Protein 6T19 (pdb70)

Structure (mmCIF, N/CA/C/O backbone):
data_6T19
#
_entry.id   6T19
#
_cell.length_a   65.562
_cell.length_b   65.562
_cell.length_c   164.305
_cell.angle_alpha   90.000
_cell.angle_beta   90.000
_cell.angle_gamma   120.000
#
_symmetry.space_group_name_H-M   'P 61 2 2'
#
loop_
_entity.id
_entity.type
_entity.pdbx_description
1 polymer 'Type-1Aa cytolytic delta-endotoxin'
2 non-polymer 'SODIUM ION'
3 water water
#
loop_
_atom_site.group_PDB
_atom_site.id
_atom_site.type_symbol
_atom_site.label_atom_id
_atom_site.label_alt_id
_atom_site.label_comp_id
_atom_site.label_asym_id
_atom_site.label_entity_id
_atom_site.label_seq_id
_atom_site.pdbx_PDB_ins_code
_atom_site.Cartn_x
_atom_site.Cartn_y
_atom_site.Cartn_z
_atom_site.occupancy
_atom_site.B_iso_or_equiv
_atom_site.auth_seq_id
_atom_site.auth_comp_id
_atom_site.auth_asym_id
_atom_site.auth_atom_id
_atom_site.pdbx_PDB_model_num
ATOM 1 N N . HIS A 1 6 ? 34.504 53.219 12.308 1.000 83.790 6 HIS BBB N 1
ATOM 2 C CA . HIS A 1 6 ? 34.153 54.651 12.569 1.000 84.910 6 HIS BBB CA 1
ATOM 3 C C . HIS A 1 6 ? 33.127 54.758 13.698 1.000 85.520 6 HIS BBB C 1
ATOM 4 O O . HIS A 1 6 ? 33.175 55.695 14.494 1.000 88.430 6 HIS BBB O 1
ATOM 11 N N . CYS A 1 7 ? 32.211 53.779 13.761 1.000 84.450 7 CYS BBB N 1
ATOM 12 C CA . CYS A 1 7 ? 31.097 53.764 14.702 1.000 79.630 7 CYS BBB CA 1
ATOM 13 C C . CYS A 1 7 ? 31.377 52.807 15.861 1.000 75.790 7 CYS BBB C 1
ATOM 14 O O . CYS A 1 7 ? 32.221 51.919 15.743 1.000 76.640 7 CYS BBB O 1
ATOM 17 N N . PRO A 1 8 ? 30.673 52.958 17.009 1.000 69.400 8 PRO BBB N 1
ATOM 18 C CA . PRO A 1 8 ? 30.889 52.096 18.175 1.000 65.060 8 PRO BBB CA 1
ATOM 19 C C . PRO A 1 8 ? 30.501 50.643 17.906 1.000 59.250 8 PRO BBB C 1
ATOM 20 O O . PRO A 1 8 ? 29.462 50.375 17.305 1.000 59.560 8 PRO BBB O 1
ATOM 24 N N . LEU A 1 9 ? 31.357 49.718 18.364 1.000 54.210 9 LEU BBB N 1
ATOM 25 C CA . LEU A 1 9 ? 31.210 48.288 18.138 1.000 48.580 9 LEU BBB CA 1
ATOM 26 C C . LEU A 1 9 ? 30.143 47.725 19.079 1.000 46.840 9 LEU BBB C 1
ATOM 27 O O . LEU A 1 9 ? 30.378 47.580 20.280 1.000 44.710 9 LEU BBB O 1
ATOM 32 N N . GLU A 1 10 ? 28.967 47.415 18.512 1.000 45.840 10 GLU BBB N 1
ATOM 33 C CA . GLU A 1 10 ? 27.813 46.946 19.268 1.000 45.740 10 GLU BBB CA 1
ATOM 34 C C . GLU A 1 10 ? 28.026 45.502 19.722 1.000 43.800 10 GLU BBB C 1
ATOM 35 O O . GLU A 1 10 ? 28.796 44.762 19.111 1.000 43.020 10 GLU BBB O 1
ATOM 41 N N . ASP A 1 11 ? 27.327 45.122 20.802 1.000 41.200 11 ASP BBB N 1
ATOM 42 C CA . ASP A 1 11 ? 27.271 43.744 21.266 1.000 40.410 11 ASP BBB CA 1
ATOM 43 C C . ASP A 1 11 ? 26.451 42.917 20.278 1.000 40.180 11 ASP BBB C 1
ATOM 44 O O . ASP A 1 11 ? 25.543 43.431 19.625 1.000 40.860 11 ASP BBB O 1
ATOM 49 N N . ILE A 1 12 ? 26.778 41.624 20.191 1.000 40.430 12 ILE BBB N 1
ATOM 50 C CA . ILE A 1 12 ? 26.250 40.748 19.156 1.000 42.920 12 ILE BBB CA 1
ATOM 51 C C . ILE A 1 12 ? 24.786 40.414 19.446 1.000 43.700 12 ILE BBB C 1
ATOM 52 O O . ILE A 1 12 ? 24.465 39.863 20.497 1.000 42.390 12 ILE BBB O 1
ATOM 57 N N . LYS A 1 13 ? 23.909 40.781 18.500 1.000 45.670 13 LYS BBB N 1
ATOM 58 C CA . LYS A 1 13 ? 22.540 40.282 18.433 1.000 48.430 13 LYS BBB CA 1
ATOM 59 C C . LYS A 1 13 ? 22.515 39.090 17.475 1.000 49.260 13 LYS BBB C 1
ATOM 60 O O . LYS A 1 13 ? 22.912 39.229 16.317 1.000 52.430 13 LYS BBB O 1
ATOM 66 N N . VAL A 1 14 ? 22.051 37.931 17.965 1.000 50.070 14 VAL BBB N 1
ATOM 67 C CA . VAL A 1 14 ? 22.145 36.680 17.225 1.000 51.570 14 VAL BBB CA 1
ATOM 68 C C . VAL A 1 14 ? 20.749 36.084 17.019 1.000 50.340 14 VAL BBB C 1
ATOM 69 O O . VAL A 1 14 ? 20.149 35.545 17.949 1.000 50.970 14 VAL BBB O 1
ATOM 73 N N . ASN A 1 15 ? 20.243 36.204 15.782 1.000 48.260 15 ASN BBB N 1
ATOM 74 C CA . ASN A 1 15 ? 19.014 35.551 15.352 1.000 46.840 15 ASN BBB CA 1
ATOM 75 C C . ASN A 1 15 ? 19.337 34.120 14.926 1.000 44.560 15 ASN BBB C 1
ATOM 76 O O . ASN A 1 15 ? 19.940 33.911 13.874 1.000 43.850 15 ASN BBB O 1
ATOM 81 N N . PRO A 1 16 ? 18.916 33.093 15.703 1.000 41.500 16 PRO BBB N 1
ATOM 82 C CA . PRO A 1 16 ? 19.264 31.704 15.399 1.000 41.490 16 PRO BBB CA 1
ATOM 83 C C . PRO A 1 16 ? 18.506 31.091 14.219 1.000 40.300 16 PRO BBB C 1
ATOM 84 O O . PRO A 1 16 ? 18.742 29.934 13.880 1.000 40.220 16 PRO BBB O 1
ATOM 88 N N . TRP A 1 17 ? 17.597 31.864 13.608 1.000 39.510 17 TRP BBB N 1
ATOM 89 C CA . TRP A 1 17 ? 16.812 31.414 12.464 1.000 39.830 17 TRP BBB CA 1
ATOM 90 C C . TRP A 1 17 ? 17.373 31.904 11.122 1.000 39.040 17 TRP BBB C 1
ATOM 91 O O . TRP A 1 17 ? 17.109 31.280 10.092 1.000 39.840 17 TRP BBB O 1
ATOM 102 N N A LYS A 1 18 ? 18.137 33.006 11.151 0.250 38.110 18 LYS BBB N 1
ATOM 103 N N B LYS A 1 18 ? 18.124 33.016 11.149 0.250 38.290 18 LYS BBB N 1
ATOM 104 N N C LYS A 1 18 ? 18.125 33.015 11.147 0.500 38.220 18 LYS BBB N 1
ATOM 105 C CA A LYS A 1 18 ? 18.744 33.585 9.959 0.250 37.420 18 LYS BBB CA 1
ATOM 106 C CA B LYS A 1 18 ? 18.744 33.580 9.956 0.250 37.690 18 LYS BBB CA 1
ATOM 107 C CA C LYS A 1 18 ? 18.733 33.578 9.949 0.500 37.920 18 LYS BBB CA 1
ATOM 108 C C A LYS A 1 18 ? 19.698 32.571 9.329 0.250 36.550 18 LYS BBB C 1
ATOM 109 C C B LYS A 1 18 ? 19.689 32.554 9.335 0.250 36.710 18 LYS BBB C 1
ATOM 110 C C C LYS A 1 18 ? 19.687 32.558 9.333 0.500 36.710 18 LYS BBB C 1
ATOM 111 O O A LYS A 1 18 ? 20.680 32.175 9.953 0.250 36.110 18 LYS BBB O 1
ATOM 112 O O B LYS A 1 18 ? 20.658 32.138 9.968 0.250 36.260 18 LYS BBB O 1
ATOM 113 O O C LYS A 1 18 ? 20.654 32.148 9.971 0.500 35.830 18 LYS BBB O 1
ATOM 129 N N . THR A 1 19 ? 19.389 32.160 8.089 1.000 35.960 19 THR BBB N 1
ATOM 130 C CA . THR A 1 19 ? 20.168 31.169 7.355 1.000 34.490 19 THR BBB CA 1
ATOM 131 C C . THR A 1 19 ? 21.517 31.766 6.955 1.000 32.820 19 THR BBB C 1
ATOM 132 O O . THR A 1 19 ? 21.567 32.867 6.413 1.000 31.500 19 THR BBB O 1
ATOM 136 N N . PRO A 1 20 ? 22.651 31.066 7.204 1.000 31.410 20 PRO BBB N 1
ATOM 137 C CA . PRO A 1 20 ? 23.959 31.550 6.766 1.000 30.290 20 PRO BBB CA 1
ATOM 138 C C . PRO A 1 20 ? 24.129 31.346 5.260 1.000 28.970 20 PRO BBB C 1
ATOM 139 O O . PRO A 1 20 ? 23.545 30.429 4.685 1.000 28.550 20 PRO BBB O 1
ATOM 143 N N . GLN A 1 21 ? 24.933 32.213 4.631 1.000 27.570 21 GLN BBB N 1
ATOM 144 C CA . GLN A 1 21 ? 25.273 32.068 3.224 1.000 26.180 21 GLN BBB CA 1
ATOM 145 C C . GLN A 1 21 ? 26.101 30.797 3.041 1.000 25.440 21 GLN BBB C 1
ATOM 146 O O . GLN A 1 21 ? 26.986 30.506 3.844 1.000 24.110 21 GLN BBB O 1
ATOM 152 N N . SER A 1 22 ? 25.798 30.053 1.969 1.000 25.730 22 SER BBB N 1
ATOM 153 C CA . SER A 1 22 ? 26.493 28.821 1.629 1.000 25.220 22 SER BBB CA 1
ATOM 154 C C . SER A 1 22 ? 27.918 29.126 1.176 1.000 24.580 22 SER BBB C 1
ATOM 155 O O . SER A 1 22 ? 28.188 30.206 0.650 1.000 25.090 22 SER BBB O 1
ATOM 158 N N . THR A 1 23 ? 28.814 28.152 1.389 1.000 23.700 23 THR BBB N 1
ATOM 159 C CA . THR A 1 23 ? 30.186 28.197 0.904 1.000 23.450 23 THR BBB CA 1
ATOM 160 C C . THR A 1 23 ? 30.353 27.262 -0.296 1.000 23.310 23 THR BBB C 1
ATOM 161 O O . THR A 1 23 ? 31.438 27.181 -0.869 1.000 23.250 23 THR BBB O 1
ATOM 165 N N . ALA A 1 24 ? 29.275 26.555 -0.666 1.000 23.390 24 ALA BBB N 1
ATOM 166 C CA . ALA A 1 24 ? 29.306 25.562 -1.732 1.000 22.730 24 ALA BBB CA 1
ATOM 167 C C . ALA A 1 24 ? 29.673 26.217 -3.062 1.000 22.740 24 ALA BBB C 1
ATOM 168 O O . ALA A 1 24 ? 29.155 27.284 -3.398 1.000 22.070 24 ALA BBB O 1
ATOM 170 N N . ARG A 1 25 ? 30.577 25.561 -3.804 1.000 22.190 25 ARG BBB N 1
ATOM 171 C CA . ARG A 1 25 ? 30.994 25.998 -5.127 1.000 21.720 25 ARG BBB CA 1
ATOM 172 C C . ARG A 1 25 ? 30.137 25.299 -6.181 1.000 22.100 25 ARG BBB C 1
ATOM 173 O O . ARG A 1 25 ? 30.006 24.072 -6.164 1.000 22.220 25 ARG BBB O 1
ATOM 181 N N . VAL A 1 26 ? 29.570 26.095 -7.100 1.000 21.770 26 VAL BBB N 1
ATOM 182 C CA . VAL A 1 26 ? 28.740 25.568 -8.173 1.000 21.430 26 VAL BBB CA 1
ATOM 183 C C . VAL A 1 26 ? 29.459 25.754 -9.507 1.000 21.390 26 VAL BBB C 1
ATOM 184 O O . VAL A 1 26 ? 29.870 26.859 -9.847 1.000 21.450 26 VAL BBB O 1
ATOM 188 N N . ILE A 1 27 ? 29.595 24.644 -10.244 1.000 22.370 27 ILE BBB N 1
ATOM 189 C CA . ILE A 1 27 ? 30.238 24.582 -11.547 1.000 22.840 27 ILE BBB CA 1
ATOM 190 C C . ILE A 1 27 ? 29.306 23.823 -12.490 1.000 23.080 27 ILE BBB C 1
ATOM 191 O O . ILE A 1 27 ? 28.990 22.660 -12.240 1.000 23.390 27 ILE BBB O 1
ATOM 196 N N . THR A 1 28 ? 28.867 24.500 -13.562 1.000 23.540 28 THR BBB N 1
ATOM 197 C CA . THR A 1 28 ? 28.055 23.889 -14.604 1.000 23.290 28 THR BBB CA 1
ATOM 198 C C . THR A 1 28 ? 28.908 23.688 -15.857 1.000 23.550 28 THR BBB C 1
ATOM 199 O O . THR A 1 28 ? 29.588 24.612 -16.309 1.000 23.110 28 THR BBB O 1
ATOM 203 N N . LEU A 1 29 ? 28.849 22.467 -16.405 1.000 23.980 29 LEU BBB N 1
ATOM 204 C CA . LEU A 1 29 ? 29.551 22.100 -17.626 1.000 24.280 29 LEU BBB CA 1
ATOM 205 C C . LEU A 1 29 ? 28.531 21.725 -18.699 1.000 23.620 29 LEU BBB C 1
ATOM 206 O O . LEU A 1 29 ? 27.731 20.812 -18.498 1.000 23.700 29 LEU BBB O 1
ATOM 211 N N . ARG A 1 30 ? 28.569 22.456 -19.822 1.000 23.300 30 ARG BBB N 1
ATOM 212 C CA . ARG A 1 30 ? 27.879 22.074 -21.044 1.000 23.530 30 ARG BBB CA 1
ATOM 213 C C . ARG A 1 30 ? 28.920 21.556 -22.035 1.000 23.860 30 ARG BBB C 1
ATOM 214 O O . ARG A 1 30 ? 29.694 22.336 -22.590 1.000 23.350 30 ARG BBB O 1
ATOM 222 N N . VAL A 1 31 ? 28.935 20.230 -22.230 1.000 25.260 31 VAL BBB N 1
ATOM 223 C CA . VAL A 1 31 ? 29.906 19.568 -23.089 1.000 27.270 31 VAL BBB CA 1
ATOM 224 C C . VAL A 1 31 ? 29.307 19.436 -24.490 1.000 28.510 31 VAL BBB C 1
ATOM 225 O O . VAL A 1 31 ? 28.471 18.567 -24.733 1.000 27.060 31 VAL BBB O 1
ATOM 229 N N . GLU A 1 32 ? 29.746 20.319 -25.399 1.000 29.890 32 GLU BBB N 1
ATOM 230 C CA . GLU A 1 32 ? 29.323 20.322 -26.793 1.000 31.790 32 GLU BBB CA 1
ATOM 231 C C . GLU A 1 32 ? 29.812 19.052 -27.492 1.000 33.260 32 GLU BBB C 1
ATOM 232 O O . GLU A 1 32 ? 30.948 18.623 -27.291 1.000 33.000 32 GLU BBB O 1
ATOM 238 N N . ASP A 1 33 ? 28.928 18.469 -28.313 1.000 35.650 33 ASP BBB N 1
ATOM 239 C CA . ASP A 1 33 ? 29.251 17.382 -29.227 1.000 37.340 33 ASP BBB CA 1
ATOM 240 C C . ASP A 1 33 ? 29.993 16.264 -28.502 1.000 36.830 33 ASP BBB C 1
ATOM 241 O O . ASP A 1 33 ? 31.143 15.982 -28.827 1.000 38.020 33 ASP BBB O 1
ATOM 246 N N . PRO A 1 34 ? 29.366 15.580 -27.516 1.000 36.330 34 PRO BBB N 1
ATOM 247 C CA . PRO A 1 34 ? 29.995 14.425 -26.880 1.000 35.890 34 PRO BBB CA 1
ATOM 248 C C . PRO A 1 34 ? 29.975 13.241 -27.844 1.000 37.250 34 PRO BBB C 1
ATOM 249 O O . PRO A 1 34 ? 29.098 13.149 -28.701 1.000 36.450 34 PRO BBB O 1
ATOM 253 N N . ASN A 1 35 ? 30.963 12.352 -27.698 1.000 38.220 35 ASN BBB N 1
ATOM 254 C CA . ASN A 1 35 ? 31.136 11.197 -28.567 1.000 38.880 35 ASN BBB CA 1
ATOM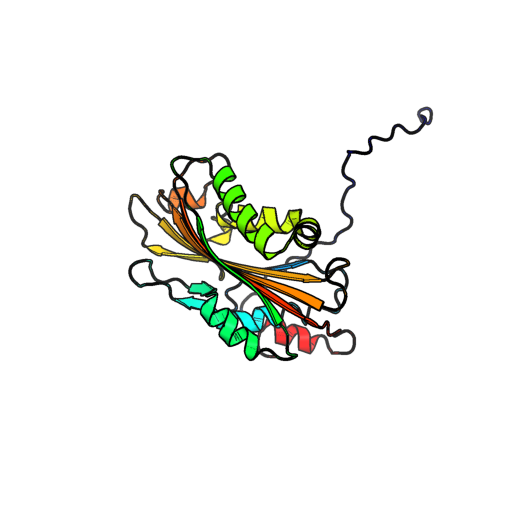 255 C C . ASN A 1 35 ? 29.902 10.296 -28.491 1.000 38.090 35 ASN BBB C 1
ATOM 256 O O . ASN A 1 35 ? 29.409 9.827 -29.518 1.000 38.140 35 ASN BBB O 1
ATOM 261 N N . GLU A 1 36 ? 29.421 10.063 -27.260 1.000 35.840 36 GLU BBB N 1
ATOM 262 C CA . GLU A 1 36 ? 28.186 9.342 -26.984 1.000 33.620 36 GLU BBB CA 1
ATOM 263 C C . GLU A 1 36 ? 27.179 10.308 -26.359 1.000 32.260 36 GLU BBB C 1
ATOM 264 O O . GLU A 1 36 ? 27.535 11.094 -25.485 1.000 31.480 36 GLU BBB O 1
ATOM 270 N N . ILE A 1 37 ? 25.920 10.229 -26.812 1.000 29.960 37 ILE BBB N 1
ATOM 271 C CA . ILE A 1 37 ? 24.867 11.131 -26.369 1.000 27.960 37 ILE BBB CA 1
ATOM 272 C C . ILE A 1 37 ? 24.334 10.658 -25.017 1.000 25.890 37 ILE BBB C 1
ATOM 273 O O . ILE A 1 37 ? 24.100 9.468 -24.816 1.000 24.780 37 ILE BBB O 1
ATOM 278 N N . ASN A 1 38 ? 24.150 11.616 -24.099 1.000 23.860 38 ASN BBB N 1
ATOM 279 C CA . ASN A 1 38 ? 23.516 11.379 -22.811 1.000 23.380 38 ASN BBB CA 1
ATOM 280 C C . ASN A 1 38 ? 22.304 12.300 -22.682 1.000 22.010 38 ASN BBB C 1
ATOM 281 O O . ASN A 1 38 ? 22.435 13.514 -22.814 1.000 21.710 38 ASN BBB O 1
ATOM 286 N N . ASN A 1 39 ? 21.135 11.706 -22.411 1.000 21.280 39 ASN BBB N 1
ATOM 287 C CA . ASN A 1 39 ? 19.865 12.419 -22.396 1.000 21.420 39 ASN BBB CA 1
ATOM 288 C C . ASN A 1 39 ? 19.376 12.621 -20.962 1.000 21.580 39 ASN BBB C 1
ATOM 289 O O . ASN A 1 39 ? 18.179 12.774 -20.734 1.000 21.580 39 ASN BBB O 1
ATOM 294 N N . LEU A 1 40 ? 20.309 12.622 -20.001 1.000 22.050 40 LEU BBB N 1
ATOM 295 C CA . LEU A 1 40 ? 19.997 12.879 -18.601 1.000 22.440 40 LEU BBB CA 1
ATOM 296 C C . LEU A 1 40 ? 20.715 14.148 -18.149 1.000 22.170 40 LEU BBB C 1
ATOM 297 O O . LEU A 1 40 ? 21.930 14.275 -18.299 1.000 22.880 40 LEU BBB O 1
ATOM 302 N N . LEU A 1 41 ? 19.935 15.094 -17.612 1.000 21.210 41 LEU BBB N 1
ATOM 303 C CA . LEU A 1 41 ? 20.484 16.242 -16.914 1.000 21.210 41 LEU BBB CA 1
ATOM 304 C C . LEU A 1 41 ? 21.136 15.745 -15.624 1.000 20.780 41 LEU BBB C 1
ATOM 305 O O . LEU A 1 41 ? 20.451 15.235 -14.738 1.000 20.940 41 LEU BBB O 1
ATOM 310 N N . SER A 1 42 ? 22.465 15.896 -15.539 1.000 20.780 42 SER BBB N 1
ATOM 311 C CA . SER A 1 42 ? 23.252 15.392 -14.422 1.000 21.390 42 SER BBB CA 1
ATOM 312 C C . SER A 1 42 ? 23.442 16.481 -13.365 1.000 20.690 42 SER BBB C 1
ATOM 313 O O . SER A 1 42 ? 24.185 17.431 -13.591 1.000 20.950 42 SER BBB O 1
ATOM 316 N N . ILE A 1 43 ? 22.757 16.325 -12.220 1.000 20.580 43 ILE BBB N 1
ATOM 317 C CA . ILE A 1 43 ? 22.859 17.219 -11.071 1.000 21.270 43 ILE BBB CA 1
ATOM 318 C C . ILE A 1 43 ? 23.590 16.483 -9.944 1.000 21.280 43 ILE BBB C 1
ATOM 319 O O . ILE A 1 43 ? 23.095 15.477 -9.440 1.000 21.040 43 ILE BBB O 1
ATOM 324 N N . ASN A 1 44 ? 24.765 16.997 -9.554 1.000 21.260 44 ASN BBB N 1
ATOM 325 C CA . ASN A 1 44 ? 25.652 16.322 -8.619 1.000 21.710 44 ASN BBB CA 1
ATOM 326 C C . ASN A 1 44 ? 25.865 17.183 -7.373 1.000 22.660 44 ASN BBB C 1
ATOM 327 O O . ASN A 1 44 ? 26.238 18.346 -7.477 1.000 22.440 44 ASN B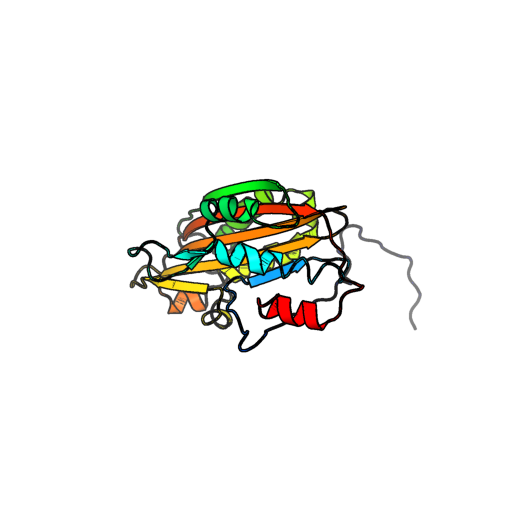BB O 1
ATOM 332 N N . GLU A 1 45 ? 25.617 16.581 -6.203 1.000 24.710 45 GLU BBB N 1
ATOM 333 C CA . GLU A 1 45 ? 25.850 17.169 -4.891 1.000 26.740 45 GLU BBB CA 1
ATOM 334 C C . GLU A 1 45 ? 26.932 16.347 -4.188 1.000 27.970 45 GLU BBB C 1
ATOM 335 O O . GLU A 1 45 ? 26.630 15.327 -3.571 1.000 28.840 45 GLU BBB O 1
ATOM 341 N N A ILE A 1 46 ? 28.183 16.824 -4.283 0.500 29.000 46 ILE BBB N 1
ATOM 342 N N B ILE A 1 46 ? 28.194 16.786 -4.310 0.500 29.160 46 ILE BBB N 1
ATOM 343 C CA A ILE A 1 46 ? 29.377 16.127 -3.822 0.500 29.680 46 ILE BBB CA 1
ATOM 344 C CA B ILE A 1 46 ? 29.327 16.069 -3.743 0.500 29.910 46 ILE BBB CA 1
ATOM 345 C C A ILE A 1 46 ? 30.137 17.038 -2.854 0.500 30.330 46 ILE BBB C 1
ATOM 346 C C B ILE A 1 46 ? 30.120 17.018 -2.847 0.500 30.490 46 ILE BBB C 1
ATOM 347 O O A ILE A 1 46 ? 30.091 18.257 -2.999 0.500 30.480 46 ILE BBB O 1
ATOM 348 O O B ILE A 1 46 ? 30.085 18.230 -3.041 0.500 30.690 46 ILE BBB O 1
ATOM 357 N N . ASP A 1 47 ? 30.814 16.446 -1.854 1.000 31.340 47 ASP BBB N 1
ATOM 358 C CA . ASP A 1 47 ? 31.692 17.192 -0.955 1.000 32.220 47 ASP BBB CA 1
ATOM 359 C C . ASP A 1 47 ? 33.160 16.890 -1.272 1.000 32.040 47 ASP BBB C 1
ATOM 360 O O . ASP A 1 47 ? 34.038 17.691 -0.960 1.000 31.730 47 ASP BBB O 1
ATOM 365 N N . ASN A 1 48 ? 33.411 15.726 -1.892 1.000 31.810 48 ASN BBB N 1
ATOM 366 C CA . ASN A 1 48 ? 34.742 15.325 -2.332 1.000 31.890 48 ASN BBB CA 1
ATOM 367 C C . ASN A 1 48 ? 34.750 15.144 -3.850 1.000 31.570 48 ASN BBB C 1
ATOM 368 O O . AS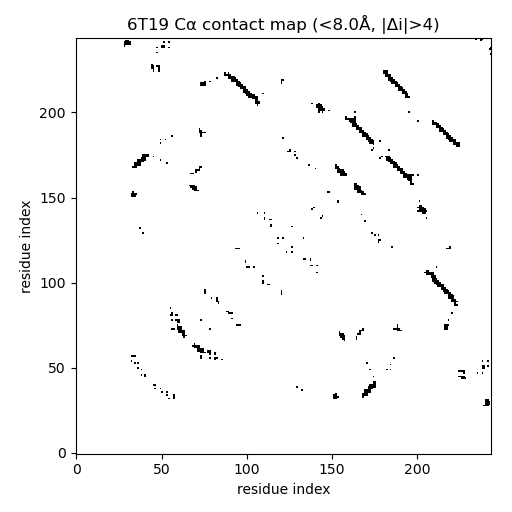N A 1 48 ? 34.169 14.188 -4.361 1.000 31.600 48 ASN BBB O 1
ATOM 373 N N . PRO A 1 49 ? 35.401 16.053 -4.617 1.000 31.310 49 PRO BBB N 1
ATOM 374 C CA . PRO A 1 49 ? 35.484 15.935 -6.076 1.000 32.010 49 PRO BBB CA 1
ATOM 375 C C . PRO A 1 49 ? 36.106 14.649 -6.630 1.000 33.000 49 PRO BBB C 1
ATOM 376 O O . PRO A 1 49 ? 36.103 14.450 -7.844 1.000 33.910 49 PRO BBB O 1
ATOM 380 N N . ASN A 1 50 ? 36.651 13.798 -5.746 1.000 32.530 50 ASN BBB N 1
ATOM 381 C CA . ASN A 1 50 ? 37.271 12.535 -6.126 1.000 32.290 50 ASN BBB CA 1
ATOM 382 C C . ASN A 1 50 ? 36.216 11.494 -6.512 1.000 31.590 50 ASN BBB C 1
ATOM 383 O O . ASN A 1 50 ? 36.566 10.400 -6.952 1.000 30.580 50 ASN BBB O 1
ATOM 388 N N . TYR A 1 51 ? 34.930 11.829 -6.328 1.000 32.220 51 TYR BBB N 1
ATOM 389 C CA . TYR A 1 51 ? 33.824 10.938 -6.647 1.000 31.620 51 TYR BBB CA 1
ATOM 390 C C . TYR A 1 51 ? 33.031 11.437 -7.858 1.000 29.920 51 TYR BBB C 1
ATOM 391 O O . TYR A 1 51 ? 31.989 10.872 -8.184 1.000 29.700 51 TYR BBB O 1
ATOM 400 N N . ILE A 1 52 ? 33.528 12.485 -8.529 1.000 29.880 52 ILE BBB N 1
ATOM 401 C CA . ILE A 1 52 ? 32.867 13.044 -9.704 1.000 30.710 52 ILE BBB CA 1
ATOM 402 C C . ILE A 1 52 ? 32.817 11.984 -10.807 1.000 31.590 52 ILE BBB C 1
ATOM 403 O O . ILE A 1 52 ? 31.745 11.686 -11.333 1.000 31.300 52 ILE BBB O 1
ATOM 408 N N . LEU A 1 53 ? 33.982 11.398 -11.125 1.000 31.890 53 LEU BBB N 1
ATOM 409 C CA . LEU A 1 53 ? 34.094 10.346 -12.131 1.000 31.650 53 LEU BBB CA 1
ATOM 410 C C . LEU A 1 53 ? 33.034 9.267 -11.889 1.000 31.390 53 LEU BBB C 1
ATOM 411 O O . LEU A 1 53 ? 32.334 8.865 -12.818 1.000 31.670 53 LEU BBB O 1
ATOM 416 N N . GLN A 1 54 ? 32.920 8.810 -10.633 1.000 29.890 54 GLN BBB N 1
ATOM 417 C CA . GLN A 1 54 ? 31.950 7.802 -10.219 1.000 29.690 54 GLN BBB CA 1
ATOM 418 C C . GLN A 1 54 ? 30.520 8.281 -10.484 1.000 30.670 54 GLN BBB C 1
ATOM 419 O O . GLN A 1 54 ? 29.673 7.501 -10.919 1.000 30.010 54 GLN BBB O 1
ATOM 425 N N . ALA A 1 55 ? 30.253 9.564 -10.197 1.000 30.770 55 ALA BBB N 1
ATOM 426 C CA . ALA A 1 55 ? 28.947 10.178 -10.409 1.000 30.430 55 ALA BBB CA 1
ATOM 427 C C . ALA A 1 55 ? 28.575 10.161 -11.896 1.000 29.950 55 ALA BBB C 1
ATOM 428 O O . ALA A 1 55 ? 27.443 9.829 -12.247 1.000 28.590 55 ALA BBB O 1
ATOM 430 N N A ILE A 1 56 ? 29.540 10.519 -12.757 0.620 30.530 56 ILE BBB N 1
ATOM 431 N N B ILE A 1 56 ? 29.539 10.528 -12.755 0.380 30.420 56 ILE BBB N 1
ATOM 432 C CA A ILE A 1 56 ? 29.333 10.594 -14.198 0.620 31.220 56 ILE BBB CA 1
ATOM 433 C CA B ILE A 1 56 ? 29.352 10.591 -14.199 0.380 31.000 56 ILE BBB CA 1
ATOM 434 C C A ILE A 1 56 ? 29.077 9.192 -14.756 0.620 31.260 56 ILE BBB C 1
ATOM 435 C C B ILE A 1 56 ? 29.073 9.192 -14.746 0.380 31.070 56 ILE BBB C 1
ATOM 436 O O A ILE A 1 56 ? 28.190 9.010 -15.586 0.620 31.660 56 ILE BBB O 1
ATOM 437 O O B ILE A 1 56 ? 28.174 9.014 -15.565 0.380 31.300 56 ILE BBB O 1
ATOM 446 N N . MET A 1 57 ? 29.847 8.205 -14.275 1.000 31.010 57 MET BBB N 1
ATOM 447 C CA . MET A 1 57 ? 29.741 6.820 -14.730 1.000 31.120 57 MET BBB CA 1
ATOM 448 C C . MET A 1 57 ? 28.382 6.207 -14.378 1.000 29.940 57 MET BBB C 1
ATOM 449 O O . MET A 1 57 ? 27.904 5.324 -15.088 1.000 30.100 57 MET BBB O 1
ATOM 454 N N . LEU A 1 58 ? 27.761 6.671 -13.284 1.000 29.110 58 LEU BBB N 1
ATOM 455 C CA . LEU A 1 58 ? 26.418 6.234 -12.911 1.000 28.670 58 LEU BBB CA 1
ATOM 456 C C . LEU A 1 58 ? 25.379 6.805 -13.880 1.000 27.910 58 LEU BBB C 1
ATOM 457 O O . LEU A 1 58 ? 24.401 6.129 -14.213 1.000 27.600 58 LEU BBB O 1
ATOM 462 N N . ALA A 1 59 ? 25.599 8.050 -14.333 1.000 26.050 59 ALA BBB N 1
ATOM 463 C CA . ALA A 1 59 ? 24.747 8.696 -15.325 1.000 26.270 59 ALA BBB CA 1
ATOM 464 C C . ALA A 1 59 ? 24.896 8.018 -16.691 1.000 26.340 59 ALA BBB C 1
ATOM 465 O O . ALA A 1 59 ? 23.929 7.935 -17.452 1.000 25.320 59 ALA BBB O 1
ATOM 467 N N . ASN A 1 60 ? 26.114 7.541 -16.994 1.000 26.420 60 ASN BBB N 1
ATOM 468 C CA . ASN A 1 60 ? 26.405 6.814 -18.227 1.000 27.390 60 ASN BBB CA 1
ATOM 469 C C . ASN A 1 60 ? 25.612 5.506 -18.270 1.000 27.990 60 ASN BBB C 1
ATOM 470 O O . ASN A 1 60 ? 25.119 5.110 -19.326 1.000 29.540 60 ASN BBB O 1
ATOM 475 N N . ALA A 1 61 ? 25.496 4.845 -17.109 1.000 28.610 61 ALA BBB N 1
ATOM 476 C CA . ALA A 1 61 ? 24.849 3.547 -16.980 1.000 28.090 61 ALA BBB CA 1
ATOM 477 C C . ALA A 1 61 ? 23.336 3.671 -17.156 1.000 28.160 61 ALA BBB C 1
ATOM 478 O O . ALA A 1 61 ? 22.723 2.876 -17.866 1.000 27.970 61 ALA BBB O 1
ATOM 480 N N . PHE A 1 62 ? 22.735 4.666 -16.491 1.000 27.870 62 PHE BBB N 1
ATOM 481 C CA . PHE A 1 62 ? 21.286 4.814 -16.446 1.000 27.730 62 PHE BBB CA 1
ATOM 482 C C . PHE A 1 62 ? 20.746 5.466 -17.722 1.000 26.680 62 PHE BBB C 1
ATOM 483 O O . PHE A 1 62 ? 19.534 5.536 -17.914 1.000 26.580 62 PHE BBB O 1
ATOM 491 N N . GLN A 1 63 ? 21.651 5.934 -18.593 1.000 26.800 63 GLN BBB N 1
ATOM 492 C CA . GLN A 1 63 ? 21.326 6.324 -19.961 1.000 27.300 63 GLN BBB CA 1
ATOM 493 C C . GLN A 1 63 ? 20.658 5.158 -20.696 1.000 27.810 63 GLN BBB C 1
ATOM 494 O O . GLN A 1 63 ? 19.790 5.367 -21.540 1.000 27.370 63 GLN BBB O 1
ATOM 500 N N . ASN A 1 64 ? 21.064 3.927 -20.351 1.000 29.090 64 ASN BBB N 1
ATOM 501 C CA . ASN A 1 64 ? 20.570 2.698 -20.962 1.000 29.200 64 ASN BBB CA 1
ATOM 502 C C . ASN A 1 64 ? 19.174 2.333 -20.453 1.000 29.110 64 ASN BBB C 1
ATOM 503 O O . ASN A 1 64 ? 18.554 1.410 -20.979 1.000 28.320 64 ASN BBB O 1
ATOM 508 N N . ALA A 1 65 ? 18.688 3.050 -19.426 1.000 29.290 65 ALA BBB N 1
ATOM 509 C CA . ALA A 1 65 ? 17.386 2.800 -18.817 1.000 29.220 65 ALA BBB CA 1
ATOM 510 C C . ALA A 1 65 ? 16.292 3.667 -19.445 1.000 29.750 65 ALA BBB C 1
ATOM 511 O O . ALA A 1 65 ? 15.118 3.535 -19.092 1.000 30.400 65 ALA BBB O 1
ATOM 513 N N . LEU A 1 66 ? 16.673 4.558 -20.370 1.000 30.460 66 LEU BBB N 1
ATOM 514 C CA . LEU A 1 66 ? 15.714 5.375 -21.103 1.000 31.230 66 LEU BBB CA 1
ATOM 515 C C . LEU A 1 66 ? 14.971 4.502 -22.114 1.000 31.900 66 LEU BBB C 1
ATOM 516 O O . LEU A 1 66 ? 15.563 3.618 -22.736 1.000 33.450 66 LEU BBB O 1
ATOM 521 N N . VAL A 1 67 ? 13.663 4.753 -22.259 1.000 31.580 67 VAL BBB N 1
ATOM 522 C CA . VAL A 1 67 ? 12.808 4.011 -23.174 1.000 31.580 67 VAL BBB CA 1
ATOM 523 C C . VAL A 1 67 ? 11.897 4.995 -23.904 1.000 32.650 67 VAL BBB C 1
ATOM 524 O O . VAL A 1 67 ? 11.557 6.048 -23.365 1.000 32.780 67 VAL BBB O 1
ATOM 528 N N . PRO A 1 68 ? 11.457 4.681 -25.145 1.000 32.360 68 PRO BBB N 1
ATOM 529 C CA . PRO A 1 68 ? 10.477 5.514 -25.839 1.000 31.720 68 PRO BBB CA 1
ATOM 530 C C . PRO A 1 68 ? 9.131 5.458 -25.118 1.000 31.410 68 PRO BBB C 1
ATOM 531 O O . PRO A 1 68 ? 8.804 4.457 -24.485 1.000 30.840 68 PRO BBB O 1
ATOM 535 N N . THR A 1 69 ? 8.373 6.557 -25.213 1.000 30.680 69 THR BBB N 1
ATOM 536 C CA . THR A 1 69 ? 7.002 6.625 -24.731 1.000 31.380 69 THR BBB CA 1
ATOM 537 C C . THR A 1 69 ? 6.097 5.885 -25.716 1.000 32.630 69 THR BBB C 1
ATOM 538 O O . THR A 1 69 ? 6.556 5.454 -26.772 1.000 32.890 69 THR BBB O 1
ATOM 542 N N . SER A 1 70 ? 4.814 5.730 -25.360 1.000 34.160 70 SER BBB N 1
ATOM 543 C CA . SER A 1 70 ? 3.833 5.173 -26.282 1.000 35.260 70 SER BBB CA 1
ATOM 544 C C . SER A 1 70 ? 3.643 6.133 -27.455 1.000 36.550 70 SER BBB C 1
ATOM 545 O O . SER A 1 70 ? 3.869 7.336 -27.319 1.000 36.760 70 SER BBB O 1
ATOM 548 N N . THR A 1 71 ? 3.219 5.588 -28.602 1.000 36.720 71 THR BBB N 1
ATOM 549 C CA . THR A 1 71 ? 3.022 6.360 -29.821 1.000 38.070 71 THR BBB CA 1
ATOM 550 C C . THR A 1 71 ? 1.981 7.455 -29.595 1.000 38.730 71 THR BBB C 1
ATOM 551 O O . THR A 1 71 ? 2.103 8.551 -30.144 1.000 38.160 71 THR BBB O 1
ATOM 555 N N . ASP A 1 72 ? 0.966 7.144 -28.778 1.000 38.640 72 ASP BBB N 1
ATOM 556 C CA . ASP A 1 72 ? -0.139 8.053 -28.511 1.000 38.890 72 ASP BBB CA 1
ATOM 557 C C . ASP A 1 72 ? 0.344 9.263 -27.706 1.000 36.000 72 ASP BBB C 1
ATOM 558 O O . ASP A 1 72 ? -0.247 10.336 -27.798 1.000 35.570 72 ASP BBB O 1
ATOM 563 N N . PHE A 1 73 ? 1.419 9.088 -26.920 1.000 33.270 73 PHE BBB N 1
ATOM 564 C CA . PHE A 1 73 ? 2.037 10.191 -26.189 1.000 30.960 73 PHE BBB CA 1
ATOM 565 C C . PHE A 1 73 ? 2.855 11.070 -27.137 1.000 30.670 73 PHE BBB C 1
ATOM 566 O O . PHE A 1 73 ? 2.768 12.299 -27.079 1.000 30.370 73 PHE BBB O 1
ATOM 574 N N . GLY A 1 74 ? 3.673 10.422 -27.979 1.000 30.110 74 GLY BBB N 1
ATOM 575 C CA . GLY A 1 74 ? 4.528 11.097 -28.944 1.000 31.010 74 GLY BBB CA 1
ATOM 576 C C . GLY A 1 74 ? 5.902 10.436 -29.038 1.000 31.720 74 GLY BBB C 1
ATOM 577 O O . GLY A 1 74 ? 6.117 9.366 -28.468 1.000 31.430 74 GLY BBB O 1
ATOM 578 N N . ASP A 1 75 ? 6.820 11.105 -29.750 1.000 30.360 75 ASP BBB N 1
ATOM 579 C CA . ASP A 1 75 ? 8.165 10.605 -29.987 1.000 32.000 75 ASP BBB CA 1
ATOM 580 C C . ASP A 1 75 ? 9.109 11.185 -28.934 1.000 30.830 75 ASP BBB C 1
ATOM 581 O O . ASP A 1 75 ? 9.753 12.206 -29.172 1.000 29.880 75 ASP BBB O 1
ATOM 586 N N . ALA A 1 76 ? 9.187 10.512 -27.777 1.000 29.940 76 ALA BBB N 1
ATOM 587 C CA . ALA A 1 76 ? 9.945 10.996 -26.632 1.000 29.280 76 ALA BBB CA 1
ATOM 588 C C . ALA A 1 76 ? 10.627 9.831 -25.913 1.000 28.610 76 ALA BBB C 1
ATOM 589 O O . ALA A 1 76 ? 10.191 8.685 -26.026 1.000 28.550 76 ALA BBB O 1
ATOM 591 N N . LEU A 1 77 ? 11.708 10.151 -25.184 1.000 28.000 77 LEU BBB N 1
ATOM 592 C CA . LEU A 1 77 ? 12.415 9.216 -24.319 1.000 26.720 77 LEU BBB CA 1
ATOM 593 C C . LEU A 1 77 ? 12.186 9.607 -22.860 1.000 25.900 77 LEU BBB C 1
ATOM 594 O O . LEU A 1 77 ? 12.134 10.789 -22.532 1.000 24.550 77 LEU BBB O 1
ATOM 599 N N . ARG A 1 78 ? 12.075 8.597 -21.988 1.000 25.770 78 ARG BBB N 1
ATOM 600 C CA . ARG A 1 78 ? 11.918 8.809 -20.555 1.000 25.680 78 ARG BBB CA 1
ATOM 601 C C . ARG A 1 78 ? 12.621 7.686 -19.796 1.000 25.660 78 ARG BBB C 1
ATOM 602 O O . ARG A 1 78 ? 12.626 6.543 -20.248 1.000 25.190 78 ARG BBB O 1
ATOM 610 N N . PHE A 1 79 ? 13.217 8.026 -18.645 1.000 25.600 79 PHE BBB N 1
ATOM 611 C CA . PHE A 1 79 ? 13.792 7.027 -17.757 1.000 26.330 79 PHE BBB CA 1
ATOM 612 C C . PHE A 1 79 ? 12.683 6.107 -17.256 1.000 26.690 79 PHE BBB C 1
ATOM 613 O O . PHE A 1 79 ? 11.683 6.574 -16.713 1.000 26.300 79 PHE BBB O 1
ATOM 621 N N . SER A 1 80 ? 12.883 4.800 -17.460 1.000 27.230 80 SER BBB N 1
ATOM 622 C CA . SER A 1 80 ? 11.951 3.766 -17.045 1.000 28.110 80 SER BBB CA 1
ATOM 623 C C . SER A 1 80 ? 12.449 3.113 -15.757 1.000 28.600 80 SER BBB C 1
ATOM 624 O O . SER A 1 80 ? 13.593 2.668 -15.686 1.000 28.920 80 SER BBB O 1
ATOM 627 N N . MET A 1 81 ? 11.580 3.067 -14.741 1.000 29.520 81 MET BBB N 1
ATOM 628 C CA . MET A 1 81 ? 11.908 2.443 -13.470 1.000 32.090 81 MET BBB CA 1
ATOM 629 C C . MET A 1 81 ? 12.136 0.945 -13.676 1.000 31.210 81 MET BBB C 1
ATOM 630 O O . MET A 1 81 ? 13.165 0.430 -13.248 1.000 29.610 81 MET BBB O 1
ATOM 635 N N . PRO A 1 82 ? 11.225 0.205 -14.358 1.000 32.800 82 PRO BBB N 1
ATOM 636 C CA . PRO A 1 82 ? 11.452 -1.213 -14.655 1.000 33.490 82 PRO BBB CA 1
ATOM 637 C C . PRO A 1 82 ? 12.806 -1.504 -15.302 1.000 33.240 82 PRO BBB C 1
ATOM 638 O O . PRO A 1 82 ? 13.566 -2.325 -14.794 1.000 32.670 82 PRO BBB O 1
ATOM 642 N N . LYS A 1 83 ? 13.107 -0.813 -16.413 1.000 33.780 83 LYS BBB N 1
ATOM 643 C CA . LYS A 1 83 ? 14.359 -1.012 -17.132 1.000 33.630 83 LYS BBB CA 1
ATOM 644 C C . LYS A 1 83 ? 15.536 -0.576 -16.259 1.000 32.910 83 LYS BBB C 1
ATOM 645 O O . LYS A 1 83 ? 16.607 -1.177 -16.316 1.000 31.960 83 LYS BBB O 1
ATOM 651 N N . GLY A 1 84 ? 15.324 0.477 -15.458 1.000 32.290 84 GLY BBB N 1
ATOM 652 C CA . GLY A 1 84 ? 16.298 0.939 -14.479 1.000 32.760 84 GLY BBB CA 1
ATOM 653 C C . GLY A 1 84 ? 16.755 -0.183 -13.548 1.000 32.330 84 GLY BBB C 1
ATOM 654 O O . GLY A 1 84 ? 17.951 -0.350 -13.318 1.000 31.440 84 GLY BBB O 1
ATOM 655 N N . LEU A 1 85 ? 15.788 -0.958 -13.039 1.000 33.340 85 LEU BBB N 1
ATOM 656 C CA . LEU A 1 85 ? 16.054 -2.073 -12.138 1.000 34.200 85 LEU BBB CA 1
ATOM 657 C C . LEU A 1 85 ? 16.914 -3.128 -12.839 1.000 34.720 85 LEU BBB C 1
ATOM 658 O O . LEU A 1 85 ? 17.875 -3.631 -12.257 1.000 34.900 85 LEU BBB O 1
ATOM 663 N N . GLU A 1 86 ? 16.562 -3.455 -14.094 1.000 35.050 86 GLU BBB N 1
ATOM 664 C CA . GLU A 1 86 ? 17.318 -4.396 -14.911 1.000 35.010 86 GLU BBB CA 1
ATOM 665 C C . GLU A 1 86 ? 18.766 -3.925 -15.044 1.000 34.440 86 GLU BBB C 1
ATOM 666 O O . GLU A 1 86 ? 19.698 -4.692 -14.797 1.000 34.560 86 GLU BBB O 1
ATOM 672 N N . ILE A 1 87 ? 18.935 -2.655 -15.441 1.000 33.580 87 ILE BBB N 1
ATOM 673 C CA . ILE A 1 87 ? 20.240 -2.046 -15.664 1.000 33.660 87 ILE BBB CA 1
ATOM 674 C C . ILE A 1 87 ? 21.034 -2.032 -14.357 1.000 34.860 87 ILE BBB C 1
ATOM 675 O O . ILE A 1 87 ? 22.231 -2.313 -14.363 1.000 34.700 87 ILE BBB O 1
ATOM 680 N N . ALA A 1 88 ? 20.356 -1.707 -13.246 1.000 35.880 88 ALA BBB N 1
ATOM 681 C CA . ALA A 1 88 ? 20.972 -1.607 -11.928 1.000 39.050 88 ALA BBB CA 1
ATOM 682 C C . ALA A 1 88 ? 21.812 -2.849 -11.619 1.000 40.360 88 ALA BBB C 1
ATOM 683 O O . ALA A 1 88 ? 22.938 -2.729 -11.135 1.000 41.530 88 ALA BBB O 1
ATOM 685 N N . ASN A 1 89 ? 21.263 -4.034 -11.928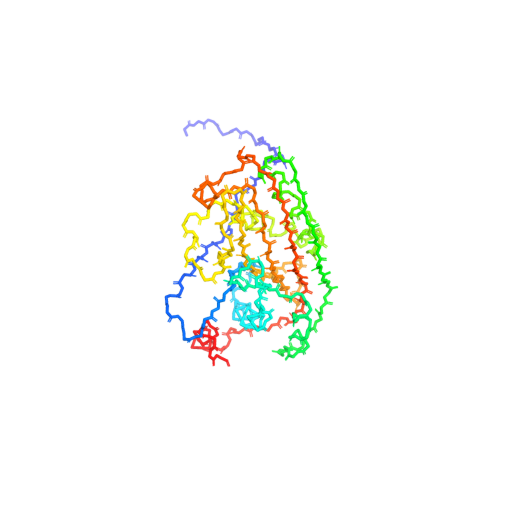 1.000 42.800 89 ASN BBB N 1
ATOM 686 C CA . ASN A 1 89 ? 21.901 -5.321 -11.671 1.000 45.380 89 ASN BBB CA 1
ATOM 687 C C . ASN A 1 89 ? 23.275 -5.391 -12.341 1.000 45.640 89 ASN BBB C 1
ATOM 688 O O . ASN A 1 89 ? 24.234 -5.886 -11.747 1.000 48.070 89 ASN BBB O 1
ATOM 693 N N . THR A 1 90 ? 23.353 -4.879 -13.577 1.000 44.610 90 THR BBB N 1
ATOM 694 C CA . THR A 1 90 ? 24.515 -5.033 -14.444 1.000 43.920 90 THR BBB CA 1
ATOM 695 C C . THR A 1 90 ? 25.655 -4.093 -14.042 1.000 43.090 90 THR BBB C 1
ATOM 696 O O . THR A 1 90 ? 26.787 -4.285 -14.482 1.000 44.640 90 THR BBB O 1
ATOM 700 N N . ILE A 1 91 ? 25.357 -3.073 -13.223 1.000 43.420 91 ILE BBB N 1
ATOM 701 C CA . ILE A 1 91 ? 26.318 -2.031 -12.869 1.000 42.200 91 ILE BBB CA 1
ATOM 702 C C . ILE A 1 91 ? 27.419 -2.611 -11.977 1.000 41.780 91 ILE BBB C 1
ATOM 703 O O . ILE A 1 91 ? 27.128 -3.316 -11.009 1.000 41.240 91 ILE BBB O 1
ATOM 708 N N . THR A 1 92 ? 28.678 -2.298 -12.326 1.000 42.070 92 THR BBB N 1
ATOM 709 C CA . THR A 1 92 ? 29.860 -2.676 -11.565 1.000 44.010 92 THR BBB CA 1
ATOM 710 C C . THR A 1 92 ? 30.678 -1.421 -11.277 1.000 43.260 92 THR BBB C 1
ATOM 711 O O . THR A 1 92 ? 30.865 -0.592 -12.167 1.000 43.970 92 THR BBB O 1
ATOM 715 N N . PRO A 1 93 ? 31.170 -1.227 -10.028 1.000 44.350 93 PRO BBB N 1
ATOM 716 C CA . PRO A 1 93 ? 30.981 -2.173 -8.923 1.000 44.230 93 PRO BBB CA 1
ATOM 717 C C . PRO A 1 93 ? 29.510 -2.340 -8.554 1.000 45.390 93 PRO BBB C 1
ATOM 718 O O . PRO A 1 93 ? 28.703 -1.445 -8.803 1.000 46.000 93 PRO BBB O 1
ATOM 722 N N . MET A 1 94 ? 29.182 -3.501 -7.969 1.000 45.020 94 MET BBB N 1
ATOM 723 C CA . MET A 1 94 ? 27.809 -3.871 -7.663 1.000 46.760 94 MET BBB CA 1
ATOM 724 C C . MET A 1 94 ? 27.269 -2.956 -6.565 1.000 46.890 94 MET BBB C 1
ATOM 725 O O . MET A 1 94 ? 28.032 -2.336 -5.823 1.000 45.360 94 MET BBB O 1
ATOM 730 N N . GLY A 1 95 ? 25.938 -2.882 -6.483 1.000 45.820 95 GLY BBB N 1
ATOM 731 C CA . GLY A 1 95 ? 25.252 -2.018 -5.540 1.000 43.170 95 GLY BBB CA 1
ATOM 732 C C . GLY A 1 95 ? 23.803 -2.458 -5.365 1.000 40.910 95 GLY BBB C 1
ATOM 733 O O . GLY A 1 95 ? 23.397 -3.471 -5.930 1.000 41.670 95 GLY BBB O 1
ATOM 734 N N . ALA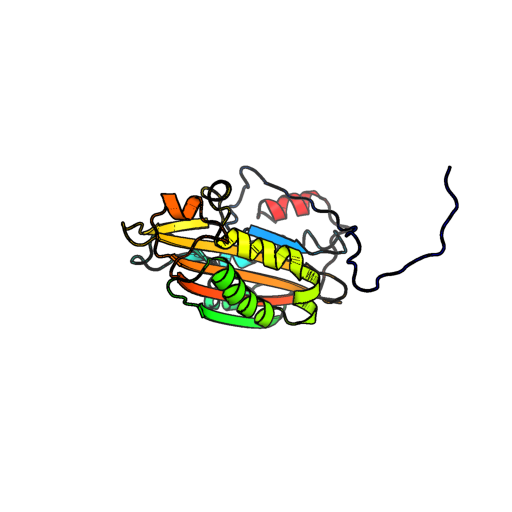 A 1 96 ? 23.042 -1.682 -4.582 1.000 39.520 96 ALA BBB N 1
ATOM 735 C CA . ALA A 1 96 ? 21.694 -2.055 -4.180 1.000 39.180 96 ALA BBB CA 1
ATOM 736 C C . ALA A 1 96 ? 20.687 -0.975 -4.571 1.000 38.880 96 ALA BBB C 1
ATOM 737 O O . ALA A 1 96 ? 20.946 0.215 -4.402 1.000 39.260 96 ALA BBB O 1
ATOM 739 N N . VAL A 1 97 ? 19.533 -1.420 -5.086 1.000 38.370 97 VAL BBB N 1
ATOM 740 C CA . VAL A 1 97 ? 18.368 -0.573 -5.290 1.000 37.500 97 VAL BBB CA 1
ATOM 741 C C . VAL A 1 97 ? 17.633 -0.444 -3.956 1.000 38.410 97 VAL BBB C 1
ATOM 742 O O . VAL A 1 97 ? 16.986 -1.391 -3.501 1.000 38.500 97 VAL BBB O 1
ATOM 746 N N . VAL A 1 98 ? 17.742 0.740 -3.337 1.000 38.120 98 VAL BBB N 1
ATOM 747 C CA . VAL A 1 98 ? 17.194 0.984 -2.009 1.000 37.700 98 VAL BBB CA 1
ATOM 748 C C . VAL A 1 98 ? 15.681 1.179 -2.104 1.000 38.670 98 VAL BBB C 1
ATOM 749 O O . VAL A 1 98 ? 14.929 0.609 -1.312 1.000 39.870 98 VAL BBB O 1
ATOM 753 N N . SER A 1 99 ? 15.243 2.000 -3.071 1.000 39.050 99 SER BBB N 1
ATOM 754 C CA . SER A 1 99 ? 13.825 2.248 -3.306 1.000 39.680 99 SER BBB CA 1
ATOM 755 C C . SER A 1 99 ? 13.573 2.611 -4.769 1.000 39.760 99 SER BBB C 1
ATOM 756 O O . SER A 1 99 ? 14.492 2.995 -5.485 1.000 40.210 99 SER BBB O 1
ATOM 759 N N . TYR A 1 100 ? 12.306 2.489 -5.185 1.000 41.300 100 TYR BBB N 1
ATOM 760 C CA . TYR A 1 100 ? 11.859 2.789 -6.538 1.000 41.960 100 TYR BBB CA 1
ATOM 761 C C . TYR A 1 100 ? 10.401 3.244 -6.491 1.000 41.490 100 TYR BBB C 1
ATOM 762 O O . TYR A 1 100 ? 9.664 2.888 -5.570 1.000 41.900 100 TYR BBB O 1
ATOM 771 N N . VAL A 1 101 ? 9.996 4.033 -7.496 1.000 38.480 101 VAL BBB N 1
ATOM 772 C CA . VAL A 1 101 ? 8.644 4.564 -7.565 1.000 37.270 101 VAL BBB CA 1
ATOM 773 C C . VAL A 1 101 ? 8.206 4.680 -9.026 1.000 36.270 101 VAL BBB C 1
ATOM 774 O O . VAL A 1 101 ? 9.016 4.965 -9.908 1.000 34.460 101 VAL BBB O 1
ATOM 778 N N . ASP A 1 102 ? 6.912 4.428 -9.251 1.000 36.540 102 ASP BBB N 1
ATOM 779 C CA . ASP A 1 102 ? 6.213 4.691 -10.500 1.000 37.000 102 ASP BBB CA 1
ATOM 780 C C . ASP A 1 102 ? 4.798 5.139 -10.141 1.000 37.430 102 ASP BBB C 1
ATOM 781 O O . ASP A 1 102 ? 3.928 4.301 -9.910 1.000 38.500 102 ASP BBB O 1
ATOM 786 N N . GLN A 1 103 ? 4.587 6.463 -10.096 1.000 36.210 103 GLN BBB N 1
ATOM 787 C CA . GLN A 1 103 ? 3.369 7.045 -9.551 1.000 36.330 103 GLN BBB CA 1
ATOM 788 C C . GLN A 1 103 ? 2.864 8.179 -10.443 1.000 35.600 103 GLN BBB C 1
ATOM 789 O O . GLN A 1 103 ? 3.655 8.944 -10.995 1.000 34.610 103 GLN BBB O 1
ATOM 795 N N . ASN A 1 104 ? 1.532 8.274 -10.557 1.000 34.010 104 ASN BBB N 1
ATOM 796 C CA . ASN A 1 104 ? 0.864 9.372 -11.237 1.000 34.180 104 ASN BBB CA 1
ATOM 797 C C . ASN A 1 104 ? 0.571 10.491 -10.241 1.000 34.440 104 ASN BBB C 1
ATOM 798 O O . ASN A 1 104 ? 0.195 10.230 -9.100 1.000 34.880 104 ASN BBB O 1
ATOM 803 N N . VAL A 1 105 ? 0.761 11.736 -10.700 1.000 33.510 105 VAL BBB N 1
ATOM 804 C CA . VAL A 1 105 ? 0.445 12.947 -9.957 1.000 32.410 105 VAL BBB CA 1
ATOM 805 C C . VAL A 1 105 ? -0.442 13.815 -10.851 1.000 32.790 105 VAL BBB C 1
ATOM 806 O O . VAL A 1 105 ? -0.103 14.051 -12.012 1.000 32.050 105 VAL BBB O 1
ATOM 810 N N A THR A 1 106 ? -1.575 14.272 -10.299 0.500 32.250 106 THR BBB N 1
ATOM 811 N N B THR A 1 106 ? -1.572 14.275 -10.295 0.500 32.480 106 THR BBB N 1
ATOM 812 C CA A THR A 1 106 ? -2.564 15.041 -11.041 0.500 32.510 106 THR BBB CA 1
ATOM 813 C CA B THR A 1 106 ? -2.577 15.028 -11.031 0.500 32.940 106 THR BBB CA 1
ATOM 814 C C A THR A 1 106 ? -2.959 16.285 -10.248 0.500 32.570 106 THR BBB C 1
ATOM 815 C C B THR A 1 106 ? -2.960 16.283 -10.247 0.500 32.820 106 THR BBB C 1
ATOM 816 O O A THR A 1 106 ? -2.807 16.318 -9.028 0.500 32.610 106 THR BBB O 1
ATOM 817 O O B THR A 1 106 ? -2.799 16.324 -9.029 0.500 32.840 106 THR BBB O 1
ATOM 824 N N . GLN A 1 107 ? -3.454 17.303 -10.967 1.000 32.750 107 GLN BBB N 1
ATOM 825 C CA . GLN A 1 107 ? -4.005 18.522 -10.381 1.000 33.060 107 GLN BBB CA 1
ATOM 826 C C . GLN A 1 107 ? -4.893 19.219 -11.413 1.000 33.110 107 GLN BBB C 1
ATOM 827 O O . GLN A 1 107 ? -4.696 19.041 -12.615 1.000 32.240 107 GLN BBB O 1
ATOM 833 N N . THR A 1 108 ? -5.842 20.031 -10.920 1.000 34.130 108 THR BBB N 1
ATOM 834 C CA . THR A 1 108 ? -6.857 20.684 -11.737 1.000 35.850 108 THR BBB CA 1
ATOM 835 C C . THR A 1 108 ? -6.952 22.174 -11.402 1.000 36.790 108 THR BBB C 1
ATOM 836 O O . THR A 1 108 ? -7.320 22.534 -10.285 1.000 39.490 108 THR BBB O 1
ATOM 840 N N A ASN A 1 109 ? -6.615 23.025 -12.382 0.500 36.670 109 ASN BBB N 1
ATOM 841 N N B ASN A 1 109 ? -6.623 23.020 -12.390 0.500 37.760 109 ASN BBB N 1
ATOM 842 C CA A ASN A 1 109 ? -6.769 24.473 -12.299 0.500 37.030 109 ASN BBB CA 1
ATOM 843 C CA B ASN A 1 109 ? -6.749 24.471 -12.319 0.500 38.780 109 ASN BBB CA 1
ATOM 844 C C A ASN A 1 109 ? -5.994 25.048 -11.112 0.500 37.930 109 ASN BBB C 1
ATOM 845 C C B ASN A 1 109 ? -6.004 25.032 -11.107 0.500 39.050 109 ASN BBB C 1
ATOM 846 O O A ASN A 1 109 ? -6.428 26.032 -10.516 0.500 38.850 109 ASN BBB O 1
ATOM 847 O O B ASN A 1 109 ? -6.466 25.988 -10.490 0.500 39.940 109 ASN BBB O 1
ATOM 856 N N . ASN A 1 110 ? -4.845 24.439 -10.791 1.000 37.500 110 ASN BBB N 1
ATOM 857 C CA . ASN A 1 110 ? -4.004 24.861 -9.676 1.000 36.760 110 ASN BBB CA 1
ATOM 858 C C . ASN A 1 110 ? -2.763 25.563 -10.223 1.000 34.320 110 ASN BBB C 1
ATOM 859 O O . ASN A 1 110 ? -2.396 25.363 -11.381 1.000 32.630 110 ASN BBB O 1
ATOM 864 N N . GLN A 1 111 ? -2.130 26.390 -9.379 1.000 32.440 111 GLN BBB N 1
ATOM 865 C CA . GLN A 1 111 ? -0.892 27.065 -9.737 1.000 31.450 111 GLN BBB CA 1
ATOM 866 C C . GLN A 1 111 ? 0.205 26.023 -9.950 1.000 29.100 111 GLN BBB C 1
ATOM 867 O O . GLN A 1 111 ? 0.148 24.936 -9.379 1.000 27.240 111 GLN BBB O 1
ATOM 873 N N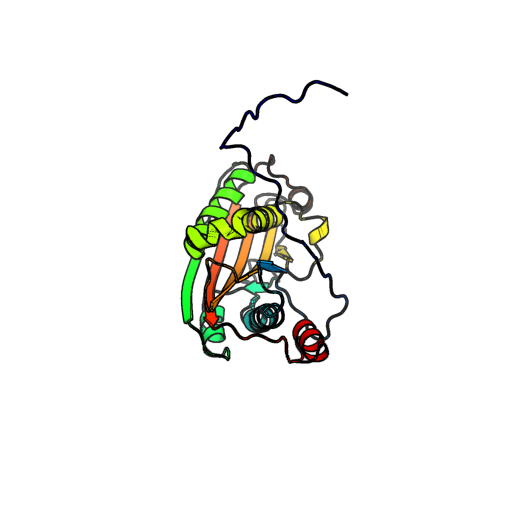 . VAL A 1 112 ? 1.197 26.368 -10.784 1.000 27.870 112 VAL BBB N 1
ATOM 874 C CA . VAL A 1 112 ? 2.299 25.473 -11.118 1.000 27.320 112 VAL BBB CA 1
ATOM 875 C C . VAL A 1 112 ? 3.100 25.146 -9.854 1.000 27.950 112 VAL BBB C 1
ATOM 876 O O . VAL A 1 112 ? 3.606 24.034 -9.710 1.000 27.160 112 VAL BBB O 1
ATOM 880 N N . SER A 1 113 ? 3.185 26.120 -8.933 1.000 27.950 113 SER BBB N 1
ATOM 881 C CA . SER A 1 113 ? 3.859 25.974 -7.647 1.000 27.760 113 SER BBB CA 1
ATOM 882 C C . SER A 1 113 ? 3.349 24.750 -6.884 1.000 27.750 113 SER BBB C 1
ATOM 883 O O . SER A 1 113 ? 4.135 24.018 -6.281 1.000 25.820 113 SER BBB O 1
ATOM 886 N N . VAL A 1 114 ? 2.026 24.533 -6.921 1.000 27.230 114 VAL BBB N 1
ATOM 887 C CA . VAL A 1 114 ? 1.384 23.420 -6.233 1.000 26.850 114 VAL BBB CA 1
ATOM 888 C C . VAL A 1 114 ? 1.869 22.099 -6.834 1.000 27.200 114 VAL BBB C 1
ATOM 889 O O . VAL A 1 114 ? 2.186 21.158 -6.105 1.000 27.450 114 VAL BBB O 1
ATOM 893 N N . MET A 1 115 ? 1.928 22.038 -8.171 1.000 27.180 115 MET BBB N 1
ATOM 894 C CA . MET A 1 115 ? 2.380 20.848 -8.883 1.000 27.320 115 MET BBB CA 1
ATOM 895 C C . MET A 1 115 ? 3.821 20.519 -8.487 1.000 25.470 115 MET BBB C 1
ATOM 896 O O . MET A 1 115 ? 4.139 19.366 -8.203 1.000 25.010 115 MET BBB O 1
ATOM 901 N N . ILE A 1 116 ? 4.680 21.547 -8.459 1.000 24.630 116 ILE BBB N 1
ATOM 902 C CA . ILE A 1 116 ? 6.077 21.418 -8.065 1.000 24.320 116 ILE BBB CA 1
ATOM 903 C C . ILE A 1 116 ? 6.166 20.772 -6.679 1.000 25.340 116 ILE BBB C 1
ATOM 904 O O . ILE A 1 116 ? 6.979 19.870 -6.467 1.000 24.410 116 ILE BBB O 1
ATOM 909 N N . ASN A 1 117 ? 5.321 21.239 -5.745 1.000 26.160 117 ASN BBB N 1
ATOM 910 C CA . ASN A 1 117 ? 5.268 20.729 -4.381 1.000 27.410 117 ASN BBB CA 1
ATOM 911 C C . ASN A 1 117 ? 4.856 19.255 -4.368 1.000 27.740 117 ASN BBB C 1
ATOM 912 O O . ASN A 1 117 ? 5.415 18.466 -3.606 1.000 27.950 117 ASN BBB O 1
ATOM 917 N N . LYS A 1 118 ? 3.868 18.895 -5.204 1.000 27.330 118 LYS BBB N 1
ATOM 918 C CA . LYS A 1 118 ? 3.376 17.526 -5.292 1.000 27.830 118 LYS BBB CA 1
ATOM 919 C C . LYS A 1 118 ? 4.505 16.596 -5.735 1.000 26.780 118 LYS BBB C 1
ATOM 920 O O . LYS A 1 118 ? 4.698 15.529 -5.152 1.000 26.690 118 LYS BBB O 1
ATOM 926 N N . VAL A 1 119 ? 5.236 17.008 -6.781 1.000 26.220 119 VAL BBB N 1
ATOM 927 C CA . VAL A 1 119 ? 6.348 16.242 -7.329 1.000 26.490 119 VAL BBB CA 1
ATOM 928 C C . VAL A 1 119 ? 7.470 16.152 -6.292 1.000 26.550 119 VAL BBB C 1
ATOM 929 O O . VAL A 1 119 ? 8.023 15.076 -6.075 1.000 27.200 119 VAL BBB O 1
ATOM 933 N N . LEU A 1 120 ? 7.804 17.289 -5.663 1.000 27.370 120 LEU BBB N 1
ATOM 934 C CA . LEU A 1 120 ? 8.806 17.346 -4.605 1.000 29.510 120 LEU BBB CA 1
ATOM 935 C C . LEU A 1 120 ? 8.494 16.325 -3.508 1.000 31.110 120 LEU BBB C 1
ATOM 936 O O . LEU A 1 120 ? 9.398 15.657 -3.013 1.000 31.470 120 LEU BBB O 1
ATOM 941 N N . GLU A 1 121 ? 7.207 16.196 -3.151 1.000 32.930 121 GLU BBB N 1
ATOM 942 C CA . GLU A 1 121 ? 6.763 15.285 -2.102 1.000 35.180 121 GLU BBB CA 1
ATOM 943 C C . GLU A 1 121 ? 7.123 13.838 -2.445 1.000 34.980 121 GLU BBB C 1
ATOM 944 O O . GLU A 1 121 ? 7.451 13.058 -1.554 1.000 34.970 121 GLU BBB O 1
ATOM 950 N N . VAL A 1 122 ? 7.050 13.484 -3.737 1.000 34.350 122 VAL BBB N 1
ATOM 951 C CA . VAL A 1 122 ? 7.347 12.135 -4.207 1.000 33.050 122 VAL BBB CA 1
ATOM 952 C C . VAL A 1 122 ? 8.854 11.878 -4.139 1.000 32.870 122 VAL BBB C 1
ATOM 953 O O . VAL A 1 122 ? 9.286 10.840 -3.641 1.000 31.610 122 VAL BBB O 1
ATOM 957 N N . LEU A 1 123 ? 9.653 12.833 -4.638 1.000 33.090 123 LEU BBB N 1
ATOM 958 C CA . LEU A 1 123 ? 11.101 12.690 -4.710 1.000 33.950 123 LEU BBB CA 1
ATOM 959 C C . LEU A 1 123 ? 11.729 12.721 -3.314 1.000 35.520 123 LEU BBB C 1
ATOM 960 O O . LEU A 1 123 ? 12.765 12.095 -3.089 1.000 33.760 123 LEU BBB O 1
ATOM 965 N N . LYS A 1 124 ? 11.105 13.461 -2.385 1.000 37.620 124 LYS BBB N 1
ATOM 966 C CA . LYS A 1 124 ? 11.560 13.534 -1.002 1.000 39.040 124 LYS BBB CA 1
ATOM 967 C C . LYS A 1 124 ? 11.313 12.199 -0.296 1.000 39.460 124 LYS BBB C 1
ATOM 968 O O . LYS A 1 124 ? 12.090 11.805 0.572 1.000 41.050 124 LYS BBB O 1
ATOM 974 N N . THR A 1 125 ? 10.230 11.507 -0.681 1.000 39.720 125 THR BBB N 1
ATOM 975 C CA . THR A 1 125 ? 9.908 10.173 -0.183 1.000 40.290 125 THR BBB CA 1
ATOM 976 C C . THR A 1 125 ? 10.941 9.151 -0.665 1.000 39.260 125 THR BBB C 1
ATOM 977 O O . THR A 1 125 ? 11.262 8.208 0.056 1.000 39.150 125 THR BBB O 1
ATOM 981 N N . VAL A 1 126 ? 11.439 9.334 -1.897 1.000 37.710 126 VAL BBB N 1
ATOM 982 C CA . VAL A 1 126 ? 12.436 8.456 -2.498 1.000 36.280 126 VAL BBB CA 1
ATOM 983 C C . VAL A 1 126 ? 13.788 8.673 -1.817 1.000 35.410 126 VAL BBB C 1
ATOM 984 O O . VAL A 1 126 ? 14.474 7.705 -1.488 1.000 36.100 126 VAL BBB O 1
ATOM 988 N N . LEU A 1 127 ? 14.163 9.947 -1.617 1.000 35.210 127 LEU BBB N 1
ATOM 989 C CA . LEU A 1 127 ? 15.454 10.331 -1.054 1.000 34.400 127 LEU BBB CA 1
ATOM 990 C C . LEU A 1 127 ? 15.499 10.032 0.446 1.000 34.640 127 LEU BBB C 1
ATOM 991 O O . LEU A 1 127 ? 16.468 9.453 0.940 1.000 35.760 127 LEU BBB O 1
ATOM 996 N N . GLY A 1 128 ? 14.447 10.451 1.162 1.000 34.550 128 GLY BBB N 1
ATOM 997 C CA . GLY A 1 128 ? 14.392 10.394 2.615 1.000 33.970 128 GLY BBB CA 1
ATOM 998 C C . GLY A 1 128 ? 14.728 11.749 3.232 1.000 34.630 128 GLY BBB C 1
ATOM 999 O O . GLY A 1 128 ? 15.288 12.612 2.556 1.000 34.230 128 GLY BBB O 1
ATOM 1000 N N . VAL A 1 129 ? 14.400 11.909 4.523 1.000 34.040 129 VAL BBB N 1
ATOM 1001 C CA . VAL A 1 129 ? 14.507 13.179 5.232 1.000 33.050 129 VAL BBB CA 1
ATOM 1002 C C . VAL A 1 129 ? 15.950 13.683 5.179 1.000 34.060 129 VAL BBB C 1
ATOM 1003 O O . VAL A 1 129 ? 16.215 14.762 4.642 1.000 34.410 129 VAL BBB O 1
ATOM 1007 N N . ALA A 1 130 ? 16.875 12.883 5.732 1.000 33.600 130 ALA BBB N 1
ATOM 1008 C CA . ALA A 1 130 ? 18.283 13.240 5.822 1.000 34.780 130 ALA BBB CA 1
ATOM 1009 C C . ALA A 1 130 ? 18.823 13.621 4.445 1.000 34.510 130 ALA BBB C 1
ATOM 1010 O O . ALA A 1 130 ? 19.450 14.670 4.285 1.000 35.580 130 ALA BBB O 1
ATOM 1012 N N . LEU A 1 131 ? 18.545 12.766 3.453 1.000 34.800 131 LEU BBB N 1
ATOM 1013 C CA . LEU A 1 131 ? 19.083 12.920 2.109 1.000 34.750 131 LEU BBB CA 1
ATOM 1014 C C . LEU A 1 131 ? 18.481 14.155 1.438 1.000 33.760 131 LEU BBB C 1
ATOM 1015 O O . LEU A 1 131 ? 19.211 14.954 0.852 1.000 33.720 131 LEU BBB O 1
ATOM 1020 N N . SER A 1 132 ? 17.155 14.315 1.553 1.000 33.340 132 SER BBB N 1
ATOM 1021 C CA . SER A 1 132 ? 16.438 15.465 1.009 1.000 33.630 132 SER BBB CA 1
ATOM 1022 C C . SER A 1 132 ? 17.067 16.774 1.486 1.000 32.740 132 SER BBB C 1
ATOM 1023 O O . SER A 1 132 ? 17.328 17.674 0.684 1.000 32.550 132 SER BBB O 1
ATOM 1026 N N . GLY A 1 133 ? 17.312 16.857 2.802 1.000 32.620 133 GLY BBB N 1
ATOM 1027 C CA . GLY A 1 133 ? 17.802 18.059 3.463 1.000 31.150 133 GLY BBB CA 1
ATOM 1028 C C . GLY A 1 133 ? 19.135 18.550 2.904 1.000 31.260 133 GLY BBB C 1
ATOM 1029 O O . GLY A 1 133 ? 19.357 19.756 2.812 1.000 30.760 133 GLY BBB O 1
ATOM 1030 N N . SER A 1 134 ? 20.011 17.607 2.528 1.000 30.560 134 SER BBB N 1
ATOM 1031 C CA . SER A 1 134 ? 21.359 17.921 2.074 1.000 30.670 134 SER BBB CA 1
ATOM 1032 C C . SER A 1 134 ? 21.371 18.468 0.644 1.000 30.270 134 SER BBB C 1
ATOM 1033 O O . SER A 1 134 ? 22.354 19.087 0.234 1.000 32.160 134 SER BBB O 1
ATOM 1036 N N . VAL A 1 135 ? 20.285 18.236 -0.109 1.000 29.630 135 VAL BBB N 1
ATOM 1037 C CA . VAL A 1 135 ? 20.201 18.580 -1.525 1.000 29.900 135 VAL BBB CA 1
ATOM 1038 C C . VAL A 1 135 ? 18.917 19.370 -1.808 1.000 29.780 135 VAL BBB C 1
ATOM 1039 O O . VAL A 1 135 ? 18.457 19.418 -2.948 1.000 30.530 135 VAL BBB O 1
ATOM 1043 N N . ILE A 1 136 ? 18.361 20.020 -0.773 1.000 29.610 136 ILE BBB N 1
ATOM 1044 C CA . ILE A 1 136 ? 17.038 20.634 -0.840 1.000 30.960 136 ILE BBB CA 1
ATOM 1045 C C . ILE A 1 136 ? 16.992 21.758 -1.879 1.000 30.270 136 ILE BBB C 1
ATOM 1046 O O . ILE A 1 136 ? 15.973 21.950 -2.539 1.000 29.910 136 ILE BBB O 1
ATOM 1051 N N . ASP A 1 137 ? 18.094 22.509 -2.007 1.000 31.140 137 ASP BBB N 1
ATOM 1052 C CA . ASP A 1 137 ? 18.156 23.659 -2.897 1.000 31.260 137 ASP BBB CA 1
ATOM 1053 C C . ASP A 1 137 ? 18.151 23.194 -4.352 1.000 30.290 137 ASP BBB C 1
ATOM 1054 O O . ASP A 1 137 ? 17.364 23.693 -5.155 1.000 29.630 137 ASP BBB O 1
ATOM 1059 N N . GLN A 1 138 ? 19.017 22.223 -4.677 1.000 28.800 138 GLN BBB N 1
ATOM 1060 C CA . GLN A 1 138 ? 19.151 21.709 -6.033 1.000 28.220 138 GLN BBB CA 1
ATOM 1061 C C . GLN A 1 138 ? 17.911 20.911 -6.436 1.000 26.210 138 GLN BBB C 1
ATOM 1062 O O . GLN A 1 138 ? 17.503 20.958 -7.596 1.000 25.350 138 GLN BBB O 1
ATOM 1068 N N . LEU A 1 139 ? 17.330 20.179 -5.475 1.000 24.670 139 LEU BBB N 1
ATOM 1069 C CA . LEU A 1 139 ? 16.146 19.365 -5.713 1.000 24.290 139 LEU BBB CA 1
ATOM 1070 C C . LEU A 1 139 ? 14.968 20.262 -6.099 1.000 22.820 139 LEU BBB C 1
ATOM 1071 O O . LEU A 1 139 ? 14.281 19.992 -7.083 1.000 22.160 139 LEU BBB O 1
ATOM 1076 N N . THR A 1 140 ? 14.749 21.327 -5.311 1.000 21.850 140 THR BBB N 1
ATOM 1077 C CA . THR A 1 140 ? 13.669 22.282 -5.528 1.000 21.040 140 THR BBB CA 1
ATOM 1078 C C . THR A 1 140 ? 13.833 22.960 -6.888 1.000 20.700 140 THR BBB C 1
ATOM 1079 O O . THR A 1 140 ? 12.889 23.022 -7.673 1.000 20.830 140 THR BBB O 1
ATOM 1083 N N . ALA A 1 141 ? 15.049 23.454 -7.162 1.000 20.290 141 ALA BBB N 1
ATOM 1084 C CA . ALA A 1 141 ? 15.387 24.094 -8.428 1.000 20.020 141 ALA BBB CA 1
ATOM 1085 C C . ALA A 1 141 ? 15.159 23.141 -9.602 1.000 19.400 141 ALA BBB C 1
ATOM 1086 O O . ALA A 1 141 ? 14.603 23.539 -10.626 1.000 19.090 141 ALA BBB O 1
ATOM 1088 N N . ALA A 1 142 ? 15.588 21.879 -9.441 1.000 19.210 142 ALA BBB N 1
ATOM 1089 C CA . ALA A 1 142 ? 15.495 20.869 -10.489 1.000 18.820 142 ALA BBB CA 1
ATOM 1090 C C . ALA A 1 142 ? 14.036 20.611 -10.871 1.000 18.230 142 ALA BBB C 1
ATOM 1091 O O . ALA A 1 142 ? 13.713 20.511 -12.056 1.000 18.340 142 ALA BBB O 1
ATOM 1093 N N . VAL A 1 143 ? 13.166 20.486 -9.858 1.000 17.640 143 VAL BBB N 1
ATOM 1094 C CA . VAL A 1 143 ? 11.747 20.234 -10.076 1.000 18.050 143 VAL BBB CA 1
ATOM 1095 C C . VAL A 1 143 ? 11.094 21.492 -10.653 1.000 18.390 143 VAL BBB C 1
ATOM 1096 O O . VAL A 1 143 ? 10.255 21.399 -11.548 1.000 18.180 143 VAL BBB O 1
ATOM 1100 N N . THR A 1 144 ? 11.491 22.669 -10.144 1.000 18.580 144 THR BBB N 1
ATOM 1101 C CA . THR A 1 144 ? 10.999 23.943 -10.657 1.000 19.210 144 THR BBB CA 1
ATOM 1102 C C . THR A 1 144 ? 11.287 24.053 -12.158 1.000 19.470 144 THR BBB C 1
ATOM 1103 O O . THR A 1 144 ? 10.435 24.505 -12.925 1.000 19.470 144 THR BBB O 1
ATOM 1107 N N . ASN A 1 145 ? 12.493 23.627 -12.564 1.000 19.270 145 ASN BBB N 1
ATOM 1108 C CA . ASN A 1 145 ? 12.971 23.733 -13.938 1.000 19.260 145 ASN BBB CA 1
ATOM 1109 C C . ASN A 1 145 ? 12.383 22.632 -14.824 1.000 19.140 145 ASN BBB C 1
ATOM 1110 O O . ASN A 1 145 ? 12.644 22.607 -16.026 1.000 19.770 145 ASN BBB O 1
ATOM 1115 N N . THR A 1 146 ? 11.602 21.715 -14.230 1.000 18.910 146 THR BBB N 1
ATOM 1116 C CA . THR A 1 146 ? 10.866 20.692 -14.967 1.000 19.010 146 THR BBB CA 1
ATOM 1117 C C . THR A 1 146 ? 9.563 21.259 -15.539 1.000 18.720 146 THR BBB C 1
ATOM 1118 O O . THR A 1 146 ? 9.110 20.822 -16.597 1.000 19.450 146 THR BBB O 1
ATOM 1122 N N . PHE A 1 147 ? 8.959 22.225 -14.831 1.000 18.360 147 PHE BBB N 1
ATOM 1123 C CA . PHE A 1 147 ? 7.644 22.753 -15.174 1.000 18.700 147 PHE BBB CA 1
ATOM 1124 C C . PHE A 1 147 ? 7.717 24.206 -15.654 1.000 19.260 147 PHE BBB C 1
ATOM 1125 O O . PHE A 1 147 ? 6.783 24.687 -16.299 1.000 18.980 147 PHE BBB O 1
ATOM 1133 N N . THR A 1 148 ? 8.820 24.900 -15.333 1.000 19.360 148 THR BBB N 1
ATOM 1134 C CA . THR A 1 148 ? 9.028 26.293 -15.718 1.000 20.300 148 THR BBB CA 1
ATOM 1135 C C . THR A 1 148 ? 10.454 26.458 -16.244 1.000 20.690 148 THR BBB C 1
ATOM 1136 O O . THR A 1 148 ? 11.243 25.512 -16.193 1.000 20.960 148 THR BBB O 1
ATOM 1140 N N . ASN A 1 149 ? 10.765 27.655 -16.766 1.000 21.400 149 ASN BBB N 1
ATOM 1141 C CA . ASN A 1 149 ? 12.075 27.973 -17.322 1.000 22.080 149 ASN BBB CA 1
ATOM 1142 C C . ASN A 1 149 ? 12.412 27.026 -18.475 1.000 21.850 149 ASN BBB C 1
ATOM 1143 O O . ASN A 1 149 ? 13.563 26.619 -18.629 1.000 22.040 149 ASN BBB O 1
ATOM 1148 N N . LEU A 1 150 ? 11.402 26.709 -19.296 1.000 21.850 150 LEU BBB N 1
ATOM 1149 C CA . LEU A 1 150 ? 11.523 25.676 -20.312 1.000 22.640 150 LEU BBB CA 1
ATOM 1150 C C . LEU A 1 150 ? 12.023 26.244 -21.642 1.000 22.980 150 LEU BBB C 1
ATOM 1151 O O . LEU A 1 150 ? 12.473 25.483 -22.498 1.000 23.160 150 LEU BBB O 1
ATOM 1156 N N . ASN A 1 151 ? 11.949 27.574 -21.812 1.000 23.740 151 ASN BBB N 1
ATOM 1157 C CA . ASN A 1 151 ? 12.288 28.214 -23.077 1.000 24.370 151 ASN BBB CA 1
ATOM 1158 C C . ASN A 1 151 ? 13.748 27.943 -23.441 1.000 24.100 151 ASN BBB C 1
ATOM 1159 O O . ASN A 1 151 ? 14.032 27.493 -24.550 1.000 25.840 151 ASN BBB O 1
ATOM 1164 N N . THR A 1 152 ? 14.664 28.205 -22.496 1.000 23.990 152 THR BBB N 1
ATOM 1165 C CA . THR A 1 152 ? 16.098 28.047 -22.728 1.000 23.580 152 THR BBB CA 1
ATOM 1166 C C . THR A 1 152 ? 16.505 26.572 -22.722 1.000 22.770 152 THR BBB C 1
ATOM 1167 O O . THR A 1 152 ? 17.607 26.234 -23.153 1.000 22.570 152 THR BBB O 1
ATOM 1171 N N . GLN A 1 153 ? 15.610 25.700 -22.231 1.000 22.280 153 GLN BBB N 1
ATOM 1172 C CA . GLN A 1 153 ? 15.850 24.264 -22.151 1.000 21.680 153 GLN BBB CA 1
ATOM 1173 C C . GLN A 1 153 ? 15.232 23.510 -23.332 1.000 21.960 153 GLN BBB C 1
ATOM 1174 O O . GLN A 1 153 ? 15.559 22.343 -23.533 1.000 21.190 153 GLN BBB O 1
ATOM 1180 N N . LYS A 1 154 ? 14.344 24.167 -24.098 1.000 22.100 154 LYS BBB N 1
ATOM 1181 C CA . LYS A 1 154 ? 13.410 23.488 -24.993 1.000 22.300 154 LYS BBB CA 1
ATOM 1182 C C . LYS A 1 154 ? 14.105 22.575 -26.006 1.000 22.210 154 LYS BBB C 1
ATOM 1183 O O . LYS A 1 154 ? 13.512 21.586 -26.432 1.000 22.550 154 LYS BBB O 1
ATOM 1189 N N . ASN A 1 155 ? 15.352 22.896 -26.390 1.000 21.560 155 ASN BBB N 1
ATOM 1190 C CA . ASN A 1 155 ? 16.065 22.137 -27.411 1.000 22.240 155 ASN BBB CA 1
ATOM 1191 C C . ASN A 1 155 ? 17.185 21.269 -26.824 1.000 22.020 155 ASN BBB C 1
ATOM 1192 O O . ASN A 1 155 ? 17.959 20.686 -27.582 1.000 20.770 155 ASN BBB O 1
ATOM 1197 N N . GLU A 1 156 ? 17.257 21.161 -25.488 1.000 21.480 156 GLU BBB N 1
ATOM 1198 C CA . GLU A 1 156 ? 18.316 20.407 -24.827 1.000 21.510 156 GLU BBB CA 1
ATOM 1199 C C . GLU A 1 156 ? 18.013 18.910 -24.878 1.000 21.210 156 GLU BBB C 1
ATOM 1200 O O . GLU A 1 156 ? 16.897 18.507 -25.200 1.000 20.380 156 GLU BBB O 1
ATOM 1206 N N . ALA A 1 157 ? 19.025 18.102 -24.527 1.000 20.880 157 ALA BBB N 1
ATOM 1207 C CA . ALA A 1 157 ? 19.048 16.669 -24.786 1.000 20.510 157 ALA BBB CA 1
ATOM 1208 C C . ALA A 1 157 ? 18.205 15.871 -23.786 1.000 20.220 157 ALA BBB C 1
ATOM 1209 O O . ALA A 1 157 ? 17.959 14.685 -24.012 1.000 20.270 157 ALA BBB O 1
ATOM 1211 N N . TRP A 1 158 ? 17.770 16.511 -22.688 1.000 19.830 158 TRP BBB N 1
ATOM 1212 C CA . TRP A 1 158 ? 17.065 15.822 -21.610 1.000 20.030 158 TRP BBB CA 1
ATOM 1213 C C . TRP A 1 158 ? 15.547 16.026 -21.679 1.000 20.750 158 TRP BBB C 1
ATOM 1214 O O . TRP A 1 158 ? 14.799 15.349 -20.970 1.000 20.350 158 TRP BBB O 1
ATOM 1225 N N . ILE A 1 159 ? 15.096 16.968 -22.524 1.000 20.880 159 ILE BBB N 1
ATOM 1226 C CA . ILE A 1 159 ? 13.677 17.257 -22.694 1.000 21.390 159 ILE BBB CA 1
ATOM 1227 C C . ILE A 1 159 ? 13.249 16.844 -24.104 1.000 21.390 159 ILE BBB C 1
ATOM 1228 O O . ILE A 1 159 ? 13.947 17.130 -25.078 1.000 20.820 159 ILE BBB O 1
ATOM 1233 N N . PHE A 1 160 ? 12.107 16.146 -24.189 1.000 21.140 160 PHE BBB N 1
ATOM 1234 C CA . PHE A 1 160 ? 11.531 15.690 -25.447 1.000 21.340 160 PHE BBB CA 1
ATOM 1235 C C . PHE A 1 160 ? 10.069 16.123 -25.525 1.000 21.900 160 PHE BBB C 1
ATOM 1236 O O . PHE A 1 160 ? 9.313 15.913 -24.580 1.000 21.240 160 PHE BBB O 1
ATOM 1244 N N . TRP A 1 161 ? 9.686 16.709 -26.667 1.000 22.100 161 TRP BBB N 1
ATOM 1245 C CA . TRP A 1 161 ? 8.323 17.164 -26.897 1.000 23.050 161 TRP BBB CA 1
ATOM 1246 C C . TRP A 1 161 ? 7.530 16.079 -27.625 1.000 24.150 161 TRP BBB C 1
ATOM 1247 O O . TRP A 1 161 ? 7.962 15.570 -28.658 1.000 25.410 161 TRP BBB O 1
ATOM 1258 N N . GLY A 1 162 ? 6.379 15.709 -27.045 1.000 25.350 162 GLY BBB N 1
ATOM 1259 C CA . GLY A 1 162 ? 5.457 14.744 -27.627 1.000 26.700 162 GLY BBB CA 1
ATOM 1260 C C . GLY A 1 162 ? 4.350 15.438 -28.418 1.000 27.590 162 GLY BBB C 1
ATOM 1261 O O . GLY A 1 162 ? 4.576 16.501 -28.988 1.000 26.570 162 GLY BBB O 1
ATOM 1262 N N . LYS A 1 163 ? 3.157 14.829 -28.434 1.000 30.050 163 LYS BBB N 1
ATOM 1263 C CA . LYS A 1 163 ? 1.998 15.357 -29.143 1.000 33.290 163 LYS BBB CA 1
ATOM 1264 C C . LYS A 1 163 ? 1.661 16.755 -28.626 1.000 34.230 163 LYS BBB C 1
ATOM 1265 O O . LYS A 1 163 ? 1.804 17.033 -27.437 1.000 34.090 163 LYS BBB O 1
ATOM 1271 N N . GLU A 1 164 ? 1.188 17.611 -29.541 1.000 37.440 164 GLU BBB N 1
ATOM 1272 C CA . GLU A 1 164 ? 0.992 19.032 -29.294 1.000 41.060 164 GLU BBB CA 1
ATOM 1273 C C . GLU A 1 164 ? -0.353 19.466 -29.881 1.000 41.640 164 GLU BBB C 1
ATOM 1274 O O . GLU A 1 164 ? -0.409 19.975 -30.999 1.000 45.100 164 GLU BBB O 1
ATOM 1280 N N . THR A 1 165 ? -1.430 19.261 -29.112 1.000 42.340 165 THR BBB N 1
ATOM 1281 C CA . THR A 1 165 ? -2.780 19.646 -29.505 1.000 40.940 165 THR BBB CA 1
ATOM 1282 C C . THR A 1 165 ? -3.031 21.105 -29.122 1.000 40.800 165 THR BBB C 1
ATOM 1283 O O . THR A 1 165 ? -2.137 21.772 -28.603 1.000 40.860 165 THR BBB O 1
ATOM 1287 N N . ALA A 1 166 ? -4.257 21.588 -29.377 1.000 39.420 166 ALA BBB N 1
ATOM 1288 C CA . ALA A 1 166 ? -4.645 22.960 -29.082 1.000 38.920 166 ALA BBB CA 1
ATOM 1289 C C . ALA A 1 166 ? -4.968 23.136 -27.597 1.000 38.900 166 ALA BBB C 1
ATOM 1290 O O . ALA A 1 166 ? -4.974 24.260 -27.095 1.000 37.600 166 ALA BBB O 1
ATOM 1292 N N . ASN A 1 167 ? -5.241 22.018 -26.905 1.000 39.040 167 ASN BBB N 1
ATOM 1293 C CA . ASN A 1 167 ? -5.669 22.013 -25.511 1.000 39.170 167 ASN BBB CA 1
ATOM 1294 C C . ASN A 1 167 ? -4.607 21.405 -24.587 1.000 36.830 167 ASN BBB C 1
ATOM 1295 O O . ASN A 1 167 ? -4.702 21.555 -23.371 1.000 36.280 167 ASN BBB O 1
ATOM 1300 N N . GLN A 1 168 ? -3.603 20.721 -25.155 1.000 34.190 168 GLN BBB N 1
ATOM 1301 C CA . GLN A 1 168 ? -2.689 19.899 -24.371 1.000 32.740 168 GLN BBB CA 1
ATOM 1302 C C . GLN A 1 168 ? -1.303 19.848 -25.020 1.000 31.590 168 GLN BBB C 1
ATOM 1303 O O . GLN A 1 168 ? -1.178 19.896 -26.243 1.000 31.900 168 GLN BBB O 1
ATOM 1309 N N . THR A 1 169 ? -0.271 19.744 -24.168 1.000 29.650 169 THR BBB N 1
ATOM 1310 C CA . THR A 1 169 ? 1.111 19.524 -24.572 1.000 27.920 169 THR BBB CA 1
ATOM 1311 C C . THR A 1 169 ? 1.691 18.358 -23.770 1.000 26.780 169 THR BBB C 1
ATOM 1312 O O . THR A 1 169 ? 1.622 18.353 -22.542 1.000 26.130 169 THR BBB O 1
ATOM 1316 N N . ASN A 1 170 ? 2.250 17.372 -24.486 1.000 25.510 170 ASN BBB N 1
ATOM 1317 C CA . ASN A 1 170 ? 2.963 16.245 -23.904 1.000 24.620 170 ASN BBB CA 1
ATOM 1318 C C . ASN A 1 170 ? 4.467 16.497 -24.013 1.000 25.060 170 ASN BBB C 1
ATOM 1319 O O . ASN A 1 170 ? 4.947 16.901 -25.072 1.000 24.980 170 ASN BBB O 1
ATOM 1324 N N . TYR A 1 171 ? 5.205 16.262 -22.916 1.000 24.180 171 TYR BBB N 1
ATOM 1325 C CA . TYR A 1 171 ? 6.662 16.310 -22.938 1.000 23.080 171 TYR BBB CA 1
ATOM 1326 C C . TYR A 1 171 ? 7.246 15.436 -21.829 1.000 22.720 171 TYR BBB C 1
ATOM 1327 O O . TYR A 1 171 ? 6.605 15.220 -20.800 1.000 22.920 171 TYR BBB O 1
ATOM 1336 N N . THR A 1 172 ? 8.461 14.922 -22.071 1.000 21.790 172 THR BBB N 1
ATOM 1337 C CA . THR A 1 172 ? 9.212 14.163 -21.081 1.000 21.340 172 THR BBB CA 1
ATOM 1338 C C . THR A 1 172 ? 10.431 14.970 -20.640 1.000 20.730 172 THR BBB C 1
ATOM 1339 O O . THR A 1 172 ? 10.928 15.815 -21.385 1.000 20.950 172 THR BBB O 1
ATOM 1343 N N . TYR A 1 173 ? 10.895 14.695 -19.416 1.000 19.770 173 TYR BBB N 1
ATOM 1344 C CA . TYR A 1 173 ? 12.003 15.397 -18.791 1.000 19.830 173 TYR BBB CA 1
ATOM 1345 C C . TYR A 1 173 ? 12.796 14.389 -17.960 1.000 20.310 173 TYR BBB C 1
ATOM 1346 O O . TYR A 1 173 ? 12.227 13.697 -17.118 1.000 19.780 173 TYR BBB O 1
ATOM 1355 N N . ASN A 1 174 ? 14.109 14.312 -18.221 1.000 20.630 174 ASN BBB N 1
ATOM 1356 C CA . ASN A 1 174 ? 14.975 13.307 -17.626 1.000 21.450 174 ASN BBB CA 1
ATOM 1357 C C . ASN A 1 174 ? 16.101 13.994 -16.858 1.000 22.030 174 ASN BBB C 1
ATOM 1358 O O . ASN A 1 174 ? 16.932 14.683 -17.449 1.000 21.970 174 ASN BBB O 1
ATOM 1363 N N . VAL A 1 175 ? 16.114 13.779 -15.538 1.000 23.160 175 VAL BBB N 1
ATOM 1364 C CA . VAL A 1 175 ? 17.087 14.378 -14.638 1.000 24.370 175 VAL BBB CA 1
ATOM 1365 C C . VAL A 1 175 ? 17.652 13.277 -13.741 1.000 24.980 175 VAL BBB C 1
ATOM 1366 O O . VAL A 1 175 ? 16.943 12.330 -13.396 1.000 25.860 175 VAL BBB O 1
ATOM 1370 N N . LEU A 1 176 ? 18.931 13.421 -13.375 1.000 24.730 176 LEU BBB N 1
ATOM 1371 C CA . LEU A 1 176 ? 19.624 12.470 -12.518 1.000 23.930 176 LEU BBB CA 1
ATOM 1372 C C . LEU A 1 176 ? 20.369 13.221 -11.415 1.000 23.250 176 LEU BBB C 1
ATOM 1373 O O . LEU A 1 176 ? 21.091 14.181 -11.682 1.000 23.110 176 LEU BBB O 1
ATOM 1378 N N . PHE A 1 177 ? 20.184 12.750 -10.176 1.000 23.040 177 PHE BBB N 1
ATOM 1379 C CA . PHE A 1 177 ? 20.846 13.280 -8.994 1.000 22.990 177 PHE BBB CA 1
ATOM 1380 C C . PHE A 1 177 ? 21.883 12.274 -8.494 1.000 23.210 177 PHE BBB C 1
ATOM 1381 O O . PHE A 1 177 ? 21.563 11.114 -8.249 1.000 23.330 177 PHE BBB O 1
ATOM 1389 N N . ALA A 1 178 ? 23.133 12.731 -8.361 1.000 23.870 178 ALA BBB N 1
ATOM 1390 C CA . ALA A 1 178 ? 24.186 11.979 -7.695 1.000 24.770 178 ALA BBB CA 1
ATOM 1391 C C . ALA A 1 178 ? 24.537 12.691 -6.388 1.000 25.720 178 ALA BBB C 1
ATOM 1392 O O . ALA A 1 178 ? 24.873 13.873 -6.404 1.000 27.300 178 ALA BBB O 1
ATOM 1394 N N . ILE A 1 179 ? 24.441 11.970 -5.262 1.000 25.670 179 ILE BBB N 1
ATOM 1395 C CA . ILE A 1 179 ? 24.638 12.556 -3.942 1.000 26.800 179 ILE BBB CA 1
ATOM 1396 C C . ILE A 1 179 ? 25.731 11.792 -3.191 1.000 27.140 179 ILE BBB C 1
ATOM 1397 O O . ILE A 1 179 ? 25.656 10.571 -3.053 1.000 26.930 179 ILE BBB O 1
ATOM 1402 N N . GLN A 1 180 ? 26.727 12.543 -2.700 1.000 27.200 180 GLN BBB N 1
ATOM 1403 C CA . GLN A 1 180 ? 27.811 12.042 -1.866 1.000 28.670 180 GLN BBB CA 1
ATOM 1404 C C . GLN A 1 180 ? 28.209 13.137 -0.874 1.000 28.920 180 GLN BBB C 1
ATOM 1405 O O . GLN A 1 180 ? 28.733 14.176 -1.271 1.000 28.310 180 GLN BBB O 1
ATOM 1411 N N . ASN A 1 181 ? 27.951 12.895 0.417 1.000 29.620 181 ASN BBB N 1
ATOM 1412 C CA . ASN A 1 181 ? 28.221 13.861 1.476 1.000 31.070 181 ASN BBB CA 1
ATOM 1413 C C . ASN A 1 181 ? 28.193 13.142 2.828 1.000 32.190 181 ASN BBB C 1
ATOM 1414 O O . ASN A 1 181 ? 28.279 11.917 2.879 1.000 32.720 181 ASN BBB O 1
ATOM 1419 N N . ALA A 1 182 ? 28.046 13.909 3.918 1.000 34.500 182 ALA BBB N 1
ATOM 1420 C CA . ALA A 1 182 ? 27.999 13.375 5.275 1.000 35.450 182 ALA BBB CA 1
ATOM 1421 C C . ALA A 1 182 ? 26.825 12.409 5.462 1.000 36.240 182 ALA BBB C 1
ATOM 1422 O O . ALA A 1 182 ? 26.936 11.440 6.215 1.000 36.530 182 ALA BBB O 1
ATOM 1424 N N A GLN A 1 183 ? 25.714 12.682 4.763 0.500 36.040 183 GLN BBB N 1
ATOM 1425 N N B GLN A 1 183 ? 25.706 12.684 4.776 0.500 36.100 183 GLN BBB N 1
ATOM 1426 C CA A GLN A 1 183 ? 24.475 11.928 4.897 0.500 36.240 183 GLN BBB CA 1
ATOM 1427 C CA B GLN A 1 183 ? 24.476 11.913 4.915 0.500 36.360 183 GLN BBB CA 1
ATOM 1428 C C A GLN A 1 183 ? 24.513 10.627 4.090 0.500 35.840 183 GLN BBB C 1
ATOM 1429 C C B GLN A 1 183 ? 24.514 10.622 4.093 0.500 35.910 183 GLN BBB C 1
ATOM 1430 O O A GLN A 1 183 ? 23.588 9.825 4.192 0.500 35.550 183 GLN BBB O 1
ATOM 1431 O O B GLN A 1 183 ? 23.588 9.820 4.185 0.500 35.610 183 GLN BBB O 1
ATOM 1442 N N . THR A 1 184 ? 25.570 10.421 3.288 1.000 36.230 184 THR BBB N 1
ATOM 1443 C CA . THR A 1 184 ? 25.695 9.237 2.427 1.000 37.430 184 THR BBB CA 1
ATOM 1444 C C . THR A 1 184 ? 26.730 8.242 2.969 1.000 39.210 184 THR BBB C 1
ATOM 1445 O O . THR A 1 184 ? 26.593 7.036 2.761 1.000 40.370 184 THR BBB O 1
ATOM 1449 N N . GLY A 1 185 ? 27.769 8.749 3.649 1.000 39.340 185 GLY BBB N 1
ATOM 1450 C CA . GLY A 1 185 ? 28.755 7.902 4.308 1.000 39.410 185 GLY BBB CA 1
ATOM 1451 C C . GLY A 1 185 ? 29.727 7.266 3.317 1.000 39.710 185 GLY BBB C 1
ATOM 1452 O O . GLY A 1 185 ? 30.476 7.970 2.641 1.000 39.680 185 GLY BBB O 1
ATOM 1453 N N . GLY A 1 186 ? 29.695 5.929 3.237 1.000 41.110 186 GLY BBB N 1
ATOM 1454 C CA . GLY A 1 186 ? 30.624 5.162 2.418 1.000 40.690 186 GLY BBB CA 1
ATOM 1455 C C . GLY A 1 186 ? 30.082 4.832 1.026 1.000 40.060 186 GLY BBB C 1
ATOM 1456 O O . GLY A 1 186 ? 30.782 4.212 0.224 1.000 39.850 186 GLY BBB O 1
ATOM 1457 N N . VAL A 1 187 ? 28.841 5.261 0.752 1.000 39.540 187 VAL BBB N 1
ATOM 1458 C CA . VAL A 1 187 ? 28.179 5.029 -0.525 1.000 38.390 187 VAL BBB CA 1
ATOM 1459 C C . VAL A 1 187 ? 27.803 6.371 -1.155 1.000 38.140 187 VAL BBB C 1
ATOM 1460 O O . VAL A 1 187 ? 27.581 7.356 -0.451 1.000 38.340 187 VAL BBB O 1
ATOM 1464 N N . MET A 1 188 ? 27.750 6.390 -2.495 1.000 35.840 188 MET BBB N 1
ATOM 1465 C CA . MET A 1 188 ? 27.153 7.477 -3.259 1.000 33.540 188 MET BBB CA 1
ATOM 1466 C C . MET A 1 188 ? 25.758 7.043 -3.703 1.000 32.660 188 MET BBB C 1
ATOM 1467 O O . MET A 1 188 ? 25.572 5.909 -4.142 1.000 34.590 188 MET BBB O 1
ATOM 1472 N N . TYR A 1 189 ? 24.781 7.950 -3.566 1.000 31.290 189 TYR BBB N 1
ATOM 1473 C CA . TYR A 1 189 ? 23.410 7.695 -3.979 1.000 30.070 189 TYR BBB CA 1
ATOM 1474 C C . TYR A 1 189 ? 23.188 8.246 -5.386 1.000 28.680 189 TYR BBB C 1
ATOM 1475 O O . TYR A 1 189 ? 23.697 9.314 -5.723 1.000 27.180 189 TYR BBB O 1
ATOM 1484 N N . CYS A 1 190 ? 22.415 7.499 -6.185 1.000 27.620 190 CYS BBB N 1
ATOM 1485 C CA . CYS A 1 190 ? 22.053 7.882 -7.542 1.000 26.310 190 CYS BBB CA 1
ATOM 1486 C C . CYS A 1 190 ? 20.539 7.757 -7.710 1.000 25.220 190 CYS BBB C 1
ATOM 1487 O O . CYS A 1 190 ? 19.980 6.684 -7.494 1.000 24.060 190 CYS BBB O 1
ATOM 1490 N N . VAL A 1 191 ? 19.892 8.866 -8.103 1.000 23.760 191 VAL BBB N 1
ATOM 1491 C CA . VAL A 1 191 ? 18.443 8.932 -8.216 1.000 23.030 191 VAL BBB CA 1
ATOM 1492 C C . VAL A 1 191 ? 18.071 9.479 -9.594 1.000 23.720 191 VAL BBB C 1
ATOM 1493 O O . VAL A 1 191 ? 17.910 10.687 -9.766 1.000 22.830 191 VAL BBB O 1
ATOM 1497 N N . PRO A 1 192 ? 17.939 8.614 -10.626 1.000 24.460 192 PRO BBB N 1
ATOM 1498 C CA . PRO A 1 192 ? 17.400 9.041 -11.919 1.000 24.340 192 PRO BBB CA 1
ATOM 1499 C C . PRO A 1 192 ? 15.890 9.245 -11.824 1.000 23.860 192 PRO BBB C 1
ATOM 1500 O O . PRO A 1 192 ? 15.218 8.542 -11.075 1.000 24.470 192 PRO BBB O 1
ATOM 1504 N N . VAL A 1 193 ? 15.372 10.224 -12.580 1.000 23.270 193 VAL BBB N 1
ATOM 1505 C CA . VAL A 1 193 ? 13.950 10.538 -12.603 1.000 22.680 193 VAL BBB CA 1
ATOM 1506 C C . VAL A 1 193 ? 13.504 10.697 -14.057 1.000 22.560 193 VAL BBB C 1
ATOM 1507 O O . VAL A 1 193 ? 14.080 11.487 -14.803 1.000 22.120 193 VAL BBB O 1
ATOM 1511 N N . GLY A 1 194 ? 12.468 9.942 -14.437 1.000 22.820 194 GLY BBB N 1
ATOM 1512 C CA . GLY A 1 194 ? 11.817 10.083 -15.727 1.000 23.140 194 GLY BBB CA 1
ATOM 1513 C C . GLY A 1 194 ? 10.428 10.696 -15.570 1.000 23.770 194 GLY BBB C 1
ATOM 1514 O O . GLY A 1 194 ? 9.540 10.084 -14.978 1.000 24.310 194 GLY BBB O 1
ATOM 1515 N N . PHE A 1 195 ? 10.269 11.919 -16.094 1.000 23.080 195 PHE BBB N 1
ATOM 1516 C CA . PHE A 1 195 ? 9.002 12.634 -16.075 1.000 23.340 195 PHE BBB CA 1
ATOM 1517 C C . PHE A 1 195 ? 8.287 12.458 -17.414 1.000 23.180 195 PHE BBB C 1
ATOM 1518 O O . PHE A 1 195 ? 8.867 12.709 -18.465 1.000 23.490 195 PHE BBB O 1
ATOM 1526 N N . GLU A 1 196 ? 7.027 12.012 -17.346 1.000 23.530 196 GLU BBB N 1
ATOM 1527 C CA . GLU A 1 196 ? 6.104 11.974 -18.471 1.000 24.100 196 GLU BBB CA 1
ATOM 1528 C C . GLU A 1 196 ? 4.946 12.921 -18.154 1.000 23.610 196 GLU BBB C 1
ATOM 1529 O O . GLU A 1 196 ? 4.084 12.591 -17.338 1.000 23.320 196 GLU BBB O 1
ATOM 1535 N N . ILE A 1 197 ? 4.944 14.100 -18.796 1.000 22.470 197 ILE BBB N 1
ATOM 1536 C CA . ILE A 1 197 ? 4.100 15.217 -18.391 1.000 22.570 197 ILE BBB CA 1
ATOM 1537 C C . ILE A 1 197 ? 3.087 15.558 -19.486 1.000 22.660 197 ILE BBB C 1
ATOM 1538 O O . ILE A 1 197 ? 3.456 15.770 -20.639 1.000 22.300 197 ILE BBB O 1
ATOM 1543 N N . LYS A 1 198 ? 1.807 15.611 -19.089 1.000 22.730 198 LYS BBB N 1
ATOM 1544 C CA . LYS A 1 198 ? 0.715 16.174 -19.872 1.000 23.800 198 LYS BBB CA 1
ATOM 1545 C C . LYS A 1 198 ? 0.209 17.425 -19.153 1.000 23.790 198 LYS BBB C 1
ATOM 1546 O O . LYS A 1 198 ? -0.086 17.370 -17.961 1.000 24.070 198 LYS BBB O 1
ATOM 1552 N N . VAL A 1 199 ? 0.122 18.547 -19.882 1.000 24.100 199 VAL BBB N 1
ATOM 1553 C CA . VAL A 1 199 ? -0.268 19.830 -19.311 1.000 25.380 199 VAL BBB CA 1
ATOM 1554 C C . VAL A 1 199 ? -1.313 20.484 -20.216 1.000 25.730 199 VAL BBB C 1
ATOM 1555 O O . VAL A 1 199 ? -1.217 20.398 -21.437 1.000 25.390 199 VAL BBB O 1
ATOM 1559 N N . SER A 1 200 ? -2.291 21.163 -19.595 1.000 27.600 200 SER BBB N 1
ATOM 1560 C CA . SER A 1 200 ? -3.461 21.703 -20.278 1.000 29.280 200 SER BBB CA 1
ATOM 1561 C C . SER A 1 200 ? -3.171 23.092 -20.849 1.000 29.210 200 SER BBB C 1
ATOM 1562 O O . SER A 1 200 ? -3.836 24.067 -20.499 1.000 30.240 200 SER BBB O 1
ATOM 1565 N N . ALA A 1 201 ? -2.182 23.164 -21.746 1.000 29.440 201 ALA BBB N 1
ATOM 1566 C CA . ALA A 1 201 ? -1.784 24.403 -22.399 1.000 30.710 201 ALA BBB CA 1
ATOM 1567 C C . ALA A 1 201 ? -0.979 24.083 -23.657 1.000 31.240 201 ALA BBB C 1
ATOM 1568 O O . ALA A 1 201 ? -0.337 23.036 -23.735 1.000 32.270 201 ALA BBB O 1
ATOM 1570 N N . VAL A 1 202 ? -1.031 24.994 -24.638 1.000 31.610 202 VAL BBB N 1
ATOM 1571 C CA . VAL A 1 202 ? -0.259 24.872 -25.868 1.000 32.230 202 VAL BBB CA 1
ATOM 1572 C C . VAL A 1 202 ? 1.215 25.137 -25.562 1.000 31.180 202 VAL BBB C 1
ATOM 1573 O O . VAL A 1 202 ? 1.534 25.826 -24.596 1.000 29.170 202 VAL BBB O 1
ATOM 1577 N N . LYS A 1 203 ? 2.098 24.592 -26.410 1.000 32.110 203 LYS BBB N 1
ATOM 1578 C CA . LYS A 1 203 ? 3.538 24.621 -26.192 1.000 33.110 203 LYS BBB CA 1
ATOM 1579 C C . LYS A 1 203 ? 4.027 26.055 -25.980 1.000 33.620 203 LYS BBB C 1
ATOM 1580 O O . LYS A 1 203 ? 4.825 26.308 -25.077 1.000 32.820 203 LYS BBB O 1
ATOM 1586 N N . GLU A 1 204 ? 3.530 26.987 -26.807 1.000 34.080 204 GLU BBB N 1
ATOM 1587 C CA . GLU A 1 204 ? 3.943 28.387 -26.772 1.000 35.490 204 GLU BBB CA 1
ATOM 1588 C C . GLU A 1 204 ? 3.745 28.984 -25.377 1.000 35.280 204 GLU BBB C 1
ATOM 1589 O O . GLU A 1 204 ? 4.558 29.793 -24.926 1.000 36.720 204 GLU BBB O 1
ATOM 1595 N N . GLN A 1 205 ? 2.659 28.581 -24.699 1.000 34.320 205 GLN BBB N 1
ATOM 1596 C CA . GLN A 1 205 ? 2.346 29.038 -23.350 1.000 33.600 205 GLN BBB CA 1
ATOM 1597 C C . GLN A 1 205 ? 3.224 28.305 -22.332 1.000 31.980 205 GLN BBB C 1
ATOM 1598 O O . GLN A 1 205 ? 3.775 28.923 -21.420 1.000 29.940 205 GLN BBB O 1
ATOM 1604 N N . VAL A 1 206 ? 3.351 26.981 -22.502 1.000 30.850 206 VAL BBB N 1
ATOM 1605 C CA . VAL A 1 206 ? 4.117 26.126 -21.601 1.000 30.970 206 VAL BBB CA 1
ATOM 1606 C C . VAL A 1 206 ? 5.574 26.596 -21.548 1.000 30.480 206 VAL BBB C 1
ATOM 1607 O O . VAL A 1 206 ? 6.197 26.555 -20.488 1.000 31.390 206 VAL BBB O 1
ATOM 1611 N N . LEU A 1 207 ? 6.108 27.046 -22.693 1.000 30.250 207 LEU BBB N 1
ATOM 1612 C CA . LEU A 1 207 ? 7.497 27.479 -22.814 1.000 30.240 207 LEU BBB CA 1
ATOM 1613 C C . LEU A 1 207 ? 7.807 28.653 -21.881 1.000 31.110 207 LEU BBB C 1
ATOM 1614 O O . LEU A 1 207 ? 8.959 28.831 -21.478 1.000 32.090 207 LEU BBB O 1
ATOM 1619 N N . PHE A 1 208 ? 6.784 29.456 -21.551 1.000 31.110 208 PHE BBB N 1
ATOM 1620 C CA . PHE A 1 208 ? 6.951 30.650 -20.731 1.000 31.380 208 PHE BBB CA 1
ATOM 1621 C C . PHE A 1 208 ? 6.097 30.574 -19.465 1.000 31.120 208 PHE BBB C 1
ATOM 1622 O O . PHE A 1 208 ? 5.833 31.597 -18.836 1.000 31.280 208 PHE BBB O 1
ATOM 1630 N N . PHE A 1 209 ? 5.709 29.349 -19.082 1.000 31.360 209 PHE BBB N 1
ATOM 1631 C CA . PHE A 1 209 ? 5.041 29.087 -17.813 1.000 31.420 209 PHE BBB CA 1
ATOM 1632 C C . PHE A 1 209 ? 5.944 29.506 -16.654 1.000 31.290 209 PHE BBB C 1
ATOM 1633 O O . PHE A 1 209 ? 7.152 29.285 -16.691 1.000 29.900 209 PHE BBB O 1
ATOM 1641 N N . THR A 1 210 ? 5.324 30.110 -15.632 1.000 31.450 210 THR BBB N 1
ATOM 1642 C CA . THR A 1 210 ? 5.972 30.452 -14.377 1.000 31.550 210 THR BBB CA 1
ATOM 1643 C C . THR A 1 210 ? 5.239 29.734 -13.244 1.000 31.740 210 THR BBB C 1
ATOM 1644 O O . THR A 1 210 ? 4.255 29.033 -13.481 1.000 30.620 210 THR BBB O 1
ATOM 1648 N N . ILE A 1 211 ? 5.733 29.923 -12.013 1.000 31.390 211 ILE BBB N 1
ATOM 1649 C CA . ILE A 1 211 ? 5.165 29.326 -10.811 1.000 32.880 211 ILE BBB CA 1
ATOM 1650 C C . ILE A 1 211 ? 3.809 29.959 -10.482 1.000 33.630 211 ILE BBB C 1
ATOM 1651 O O . ILE A 1 211 ? 3.010 29.364 -9.760 1.000 33.120 211 ILE BBB O 1
ATOM 1656 N N . GLN A 1 212 ? 3.563 31.170 -11.005 1.000 36.590 212 GLN BBB N 1
ATOM 1657 C CA . GLN A 1 212 ? 2.337 31.927 -10.771 1.000 38.280 212 GLN BBB CA 1
ATOM 1658 C C . GLN A 1 212 ? 1.209 31.429 -11.679 1.000 38.120 212 GLN BBB C 1
ATOM 1659 O O . GLN A 1 212 ? 0.033 31.554 -11.331 1.000 39.670 212 GLN BBB O 1
ATOM 1665 N N . ASP A 1 213 ? 1.571 30.876 -12.846 1.000 35.940 213 ASP BBB N 1
ATOM 1666 C CA . ASP A 1 213 ? 0.612 30.397 -13.834 1.000 35.420 213 ASP BBB CA 1
ATOM 1667 C C . ASP A 1 213 ? -0.210 29.243 -13.262 1.000 34.660 213 ASP BBB C 1
ATOM 1668 O O . ASP A 1 213 ? 0.250 28.529 -12.372 1.000 34.030 213 ASP BBB O 1
ATOM 1673 N N . SER A 1 214 ? -1.429 29.077 -13.798 1.000 34.630 214 SER BBB N 1
ATOM 1674 C CA . SER A 1 214 ? -2.335 27.998 -13.425 1.000 33.780 214 SER BBB CA 1
ATOM 1675 C C . SER A 1 214 ? -2.518 27.045 -14.605 1.000 32.770 214 SER BBB C 1
ATOM 1676 O O . SER A 1 214 ? -2.576 27.474 -15.756 1.000 33.140 214 SER BBB O 1
ATOM 1679 N N . ALA A 1 215 ? -2.607 25.746 -14.296 1.000 31.520 215 ALA BBB N 1
ATOM 1680 C CA . ALA A 1 215 ? -2.772 24.706 -15.299 1.000 30.180 215 ALA BBB CA 1
ATOM 1681 C C . ALA A 1 215 ? -3.164 23.391 -14.629 1.000 29.550 215 ALA BBB C 1
ATOM 1682 O O . ALA A 1 215 ? -2.918 23.186 -13.441 1.000 27.660 215 ALA BBB O 1
ATOM 1684 N N . SER A 1 216 ? -3.782 22.508 -15.421 1.000 28.520 216 SER BBB N 1
ATOM 1685 C CA . SER A 1 216 ? -4.065 21.144 -15.012 1.000 28.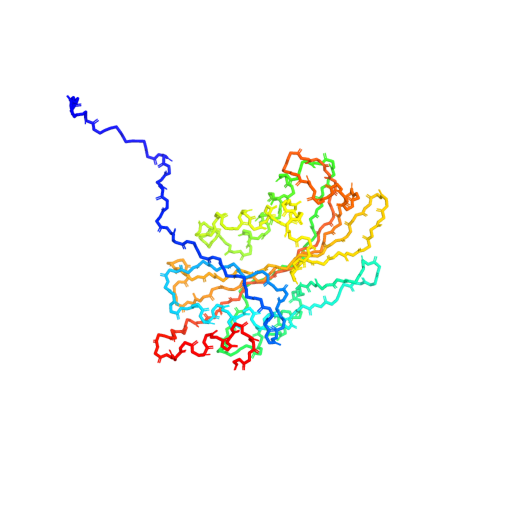430 216 SER BBB CA 1
ATOM 1686 C C . SER A 1 216 ? -2.950 20.233 -15.523 1.000 27.450 216 SER BBB C 1
ATOM 1687 O O . SER A 1 216 ? -2.495 20.389 -16.655 1.000 26.650 216 SER BBB O 1
ATOM 1690 N N . TYR A 1 217 ? -2.506 19.306 -14.665 1.000 27.060 217 TYR BBB N 1
ATOM 1691 C CA . TYR A 1 217 ? -1.415 18.393 -14.971 1.000 27.490 217 TYR BBB CA 1
ATOM 1692 C C . TYR A 1 217 ? -1.871 16.949 -14.768 1.000 28.230 217 TYR BBB C 1
ATOM 1693 O O . TYR A 1 217 ? -2.610 16.652 -13.831 1.000 28.040 217 TYR BBB O 1
ATOM 1702 N N . ASN A 1 218 ? -1.434 16.070 -15.682 1.000 28.400 218 ASN BBB N 1
ATOM 1703 C CA . ASN A 1 218 ? -1.403 14.626 -15.497 1.000 28.260 218 ASN BBB CA 1
ATOM 1704 C C . ASN A 1 218 ? 0.037 14.168 -15.733 1.000 27.460 218 ASN BBB C 1
ATOM 1705 O O . ASN A 1 218 ? 0.528 14.245 -16.860 1.000 26.080 218 ASN BBB O 1
ATOM 1710 N N . VAL A 1 219 ? 0.712 13.717 -14.664 1.000 26.380 219 VAL BBB N 1
ATOM 1711 C CA . VAL A 1 219 ? 2.146 13.455 -14.700 1.000 24.960 219 VAL BBB CA 1
ATOM 1712 C C . VAL A 1 219 ? 2.432 12.067 -14.131 1.000 25.260 219 VAL BBB C 1
ATOM 1713 O O . VAL A 1 219 ? 1.925 11.714 -13.070 1.000 24.740 219 VAL BBB O 1
ATOM 1717 N N . ASN A 1 220 ? 3.268 11.303 -14.849 1.000 24.850 220 ASN BBB N 1
ATOM 1718 C CA . ASN A 1 220 ? 3.822 10.042 -14.380 1.000 24.210 220 ASN BBB CA 1
ATOM 1719 C C . ASN A 1 220 ? 5.280 10.266 -13.986 1.000 24.260 220 ASN BBB C 1
ATOM 1720 O O . ASN A 1 220 ? 6.057 10.828 -14.762 1.000 22.850 220 ASN BBB O 1
ATOM 1725 N N . ILE A 1 221 ? 5.634 9.839 -12.766 1.000 24.220 221 ILE BBB N 1
ATOM 1726 C CA . ILE A 1 221 ? 6.993 9.944 -12.251 1.000 24.970 221 ILE BBB CA 1
ATOM 1727 C C . ILE A 1 221 ? 7.550 8.533 -12.069 1.000 25.010 221 ILE BBB C 1
ATOM 1728 O O . ILE A 1 221 ? 6.915 7.692 -11.432 1.000 25.740 221 ILE BBB O 1
ATOM 1733 N N . GLN A 1 222 ? 8.740 8.293 -12.634 1.000 24.340 222 GLN BBB N 1
ATOM 1734 C CA . GLN A 1 222 ? 9.446 7.030 -12.489 1.000 24.330 222 GLN BBB CA 1
ATOM 1735 C C . GLN A 1 222 ? 10.873 7.313 -12.038 1.000 24.430 222 GLN BBB C 1
ATOM 1736 O O . GLN A 1 222 ? 11.602 8.058 -12.687 1.000 25.070 222 GLN BBB O 1
ATOM 1742 N N . SER A 1 223 ? 11.243 6.721 -10.899 1.000 25.070 223 SER BBB N 1
ATOM 1743 C CA . SER A 1 223 ? 12.524 6.970 -10.262 1.000 25.870 223 SER BBB CA 1
ATOM 1744 C C . SER A 1 223 ? 12.922 5.757 -9.423 1.000 26.430 223 SER BBB C 1
ATOM 1745 O O . SER A 1 223 ? 12.088 4.907 -9.109 1.000 26.100 223 SER BBB O 1
ATOM 1748 N N . LEU A 1 224 ? 14.213 5.694 -9.080 1.000 27.560 224 LEU BBB N 1
ATOM 1749 C CA . LEU A 1 224 ? 14.730 4.726 -8.123 1.000 28.850 224 LEU BBB CA 1
ATOM 1750 C C . LEU A 1 224 ? 15.960 5.315 -7.438 1.000 29.350 224 LEU BBB C 1
ATOM 1751 O O . LEU A 1 224 ? 16.609 6.207 -7.981 1.000 30.090 224 LEU BBB O 1
ATOM 1756 N N . LYS A 1 225 ? 16.255 4.805 -6.238 1.000 30.070 225 LYS BBB N 1
ATOM 1757 C CA . LYS A 1 225 ? 17.420 5.203 -5.466 1.000 30.430 225 LYS BBB CA 1
ATOM 1758 C C . LYS A 1 225 ? 18.406 4.036 -5.460 1.000 30.720 225 LYS BBB C 1
ATOM 1759 O O . LYS A 1 225 ? 18.078 2.943 -4.997 1.000 30.190 225 LYS BBB O 1
ATOM 1765 N N . PHE A 1 226 ? 19.612 4.296 -5.978 1.000 30.800 226 PHE BBB N 1
ATOM 1766 C CA . PHE A 1 226 ? 20.659 3.301 -6.132 1.000 32.530 226 PHE BBB CA 1
ATOM 1767 C C . PHE A 1 226 ? 21.890 3.732 -5.337 1.000 33.010 226 PHE BBB C 1
ATOM 1768 O O . PHE A 1 226 ? 22.427 4.814 -5.562 1.000 31.740 226 PHE BBB O 1
ATOM 1776 N N . ALA A 1 227 ? 22.321 2.867 -4.407 1.000 34.270 227 ALA BBB N 1
ATOM 1777 C CA . ALA A 1 227 ? 23.489 3.096 -3.571 1.000 34.970 227 ALA BBB CA 1
ATOM 1778 C C . ALA A 1 227 ? 24.660 2.266 -4.092 1.000 36.200 227 ALA BBB C 1
ATOM 1779 O O . ALA A 1 227 ? 24.574 1.041 -4.133 1.000 38.570 227 ALA BBB O 1
ATOM 1781 N N . GLN A 1 228 ? 25.740 2.951 -4.490 1.000 36.930 228 GLN BBB N 1
ATOM 1782 C CA . GLN A 1 228 ? 26.966 2.333 -4.976 1.000 37.830 228 GLN BBB CA 1
ATOM 1783 C C . GLN A 1 228 ? 28.111 2.679 -4.023 1.000 37.640 228 GLN BBB C 1
ATOM 1784 O O . GLN A 1 228 ? 28.384 3.855 -3.788 1.000 38.360 228 GLN BBB O 1
ATOM 1790 N N . PRO A 1 229 ? 28.812 1.677 -3.435 1.000 36.550 229 PRO BBB N 1
ATOM 1791 C CA . PRO A 1 229 ? 29.965 1.943 -2.571 1.000 35.210 229 PRO BBB CA 1
ATOM 1792 C C . PRO A 1 229 ? 30.966 2.884 -3.239 1.000 34.340 229 PRO BBB C 1
ATOM 1793 O O . PRO A 1 229 ? 31.222 2.764 -4.433 1.000 33.710 229 PRO BBB O 1
ATOM 1797 N N . LEU A 1 230 ? 31.517 3.823 -2.457 1.000 34.140 230 LEU BBB N 1
ATOM 1798 C CA . LEU A 1 230 ? 32.378 4.870 -2.984 1.000 33.430 230 LEU BBB CA 1
ATOM 1799 C C . LEU A 1 230 ? 33.651 4.269 -3.575 1.000 35.050 230 LEU BBB C 1
ATOM 1800 O O . LEU A 1 230 ? 34.177 3.283 -3.060 1.000 35.230 230 LEU BBB O 1
ATOM 1805 N N . VAL A 1 231 ? 34.123 4.890 -4.666 1.000 35.170 231 VAL BBB N 1
ATOM 1806 C CA . VAL A 1 231 ? 35.376 4.559 -5.327 1.000 35.960 231 VAL BBB CA 1
ATOM 1807 C C . VAL A 1 231 ? 36.066 5.864 -5.719 1.000 35.880 231 VAL BBB C 1
ATOM 1808 O O . VAL A 1 231 ? 35.659 6.525 -6.675 1.000 35.870 231 VAL BBB O 1
ATOM 1812 N N . SER A 1 232 ? 37.111 6.227 -4.963 1.000 36.680 232 SER BBB N 1
ATOM 1813 C CA . SER A 1 232 ? 37.920 7.400 -5.251 1.000 37.050 232 SER BBB CA 1
ATOM 1814 C C . SER A 1 232 ? 38.661 7.206 -6.573 1.000 38.070 232 SER BBB C 1
ATOM 1815 O O . SER A 1 232 ? 39.024 6.081 -6.916 1.000 39.970 232 SER BBB O 1
ATOM 1818 N N . SER A 1 233 ? 38.889 8.316 -7.290 1.000 36.710 233 SER BBB N 1
ATOM 1819 C CA . SER A 1 233 ? 39.525 8.308 -8.600 1.000 37.280 233 SER BBB CA 1
ATOM 1820 C C . SER A 1 233 ? 40.702 9.285 -8.639 1.000 38.040 233 SER BBB C 1
ATOM 1821 O O . SER A 1 233 ? 41.136 9.686 -9.720 1.000 36.450 233 SER BBB O 1
ATOM 1824 N N . SER A 1 234 ? 41.228 9.640 -7.456 1.000 40.530 234 SER BBB N 1
ATOM 1825 C CA . SER A 1 234 ? 42.260 10.660 -7.305 1.000 42.320 234 SER BBB CA 1
ATOM 1826 C C . SER A 1 234 ? 43.572 10.258 -7.981 1.000 43.060 234 SER BBB C 1
ATOM 1827 O O . SER A 1 234 ? 44.363 11.128 -8.343 1.000 43.270 234 SER BBB O 1
ATOM 1830 N N . GLN A 1 235 ? 43.793 8.942 -8.139 1.000 45.270 235 GLN BBB N 1
ATOM 1831 C CA . GLN A 1 235 ? 45.048 8.389 -8.642 1.000 48.500 235 GLN BBB CA 1
ATOM 1832 C C . GLN A 1 235 ? 45.002 8.143 -10.153 1.000 47.990 235 GLN BBB C 1
ATOM 1833 O O . GLN A 1 235 ? 46.038 7.883 -10.762 1.000 49.280 235 GLN BBB O 1
ATOM 1839 N N . TYR A 1 236 ? 43.806 8.222 -10.754 1.000 47.570 236 TYR BBB N 1
ATOM 1840 C CA . TYR A 1 236 ? 43.626 7.979 -12.181 1.000 45.420 236 TYR BBB CA 1
ATOM 1841 C C . TYR A 1 236 ? 43.892 9.265 -12.960 1.000 44.570 236 TYR BBB C 1
ATOM 1842 O O . TYR A 1 236 ? 43.764 10.358 -12.413 1.000 45.850 236 TYR BBB O 1
ATOM 1851 N N . PRO A 1 237 ? 44.271 9.183 -14.258 1.000 43.690 237 PRO BBB N 1
ATOM 1852 C CA . PRO A 1 237 ? 44.474 10.382 -15.072 1.000 43.160 237 PRO BBB CA 1
ATOM 1853 C C . PRO A 1 237 ? 43.147 11.058 -15.416 1.000 42.830 237 PRO BBB C 1
ATOM 1854 O O . PRO A 1 237 ? 42.091 10.431 -15.348 1.000 41.310 237 PRO BBB O 1
ATOM 1858 N N . ILE A 1 238 ? 43.224 12.345 -15.784 1.000 42.010 238 ILE BBB N 1
ATOM 1859 C CA . ILE A 1 238 ? 42.065 13.153 -16.139 1.000 41.620 238 ILE BBB CA 1
ATOM 1860 C C . ILE A 1 238 ? 41.481 12.668 -17.468 1.000 42.340 238 ILE BBB C 1
ATOM 1861 O O . ILE A 1 238 ? 40.309 12.916 -17.753 1.000 42.120 238 ILE BBB O 1
ATOM 1866 N N . ALA A 1 239 ? 42.301 11.968 -18.269 1.000 41.480 239 ALA BBB N 1
ATOM 1867 C CA . ALA A 1 239 ? 41.861 11.352 -19.516 1.000 38.890 239 ALA BBB CA 1
ATOM 1868 C C . ALA A 1 239 ? 40.684 10.405 -19.271 1.000 36.780 239 ALA BBB C 1
ATOM 1869 O O . ALA A 1 239 ? 39.796 10.304 -20.113 1.000 37.820 239 ALA BBB O 1
ATOM 1871 N N . ASP A 1 240 ? 40.683 9.722 -18.117 1.000 35.520 240 ASP BBB N 1
ATOM 1872 C CA . ASP A 1 240 ? 39.636 8.780 -17.736 1.000 35.840 240 ASP BBB CA 1
ATOM 1873 C C . ASP A 1 240 ? 38.311 9.506 -17.487 1.000 36.600 240 ASP BBB C 1
ATOM 1874 O O . ASP A 1 240 ? 37.247 8.973 -17.804 1.000 34.930 240 ASP BBB O 1
ATOM 1879 N N . LEU A 1 241 ? 38.382 10.712 -16.900 1.000 35.860 241 LEU BBB N 1
ATOM 1880 C CA . LEU A 1 241 ? 37.211 11.538 -16.629 1.000 35.500 241 LEU BBB CA 1
ATOM 1881 C C . LEU A 1 241 ? 36.666 12.124 -17.933 1.000 34.450 241 LEU BBB C 1
ATOM 1882 O O . LEU A 1 241 ? 35.453 12.248 -18.105 1.000 33.890 241 LEU BBB O 1
ATOM 1887 N N . THR A 1 242 ? 37.576 12.506 -18.840 1.000 34.220 242 THR BBB N 1
ATOM 1888 C CA . THR A 1 242 ? 37.222 12.981 -20.172 1.000 34.660 242 THR BBB CA 1
ATOM 1889 C C . THR A 1 242 ? 36.507 11.874 -20.949 1.000 35.710 242 THR BBB C 1
ATOM 1890 O O . THR A 1 242 ? 35.607 12.150 -21.741 1.000 35.410 242 THR BBB O 1
ATOM 1894 N N . SER A 1 243 ? 36.921 10.622 -20.711 1.000 35.600 243 SER BBB N 1
ATOM 1895 C CA . SER A 1 243 ? 36.363 9.447 -21.363 1.000 34.930 243 SER BBB CA 1
ATOM 1896 C C . SER A 1 243 ? 34.974 9.133 -20.801 1.000 34.220 243 SER BBB C 1
ATOM 1897 O O . SER A 1 243 ? 34.063 8.792 -21.555 1.000 31.900 243 SER BBB O 1
ATOM 1900 N N . ALA A 1 244 ? 34.817 9.257 -19.472 1.000 32.310 244 ALA BBB N 1
ATOM 1901 C CA . ALA A 1 244 ? 33.549 9.030 -18.788 1.000 31.250 244 ALA BBB CA 1
ATOM 1902 C C . ALA A 1 244 ? 32.490 10.023 -19.269 1.000 30.750 244 ALA BBB C 1
ATOM 1903 O O . ALA A 1 244 ? 31.332 9.652 -19.469 1.000 31.330 244 ALA BBB O 1
ATOM 1905 N N . ILE A 1 245 ? 32.898 11.288 -19.444 1.000 29.960 245 ILE BBB N 1
ATOM 1906 C CA . ILE A 1 245 ? 32.022 12.363 -19.892 1.000 30.330 245 ILE BBB CA 1
ATOM 1907 C C . ILE A 1 245 ? 31.561 12.093 -21.329 1.000 31.060 245 ILE BBB C 1
ATOM 1908 O O . ILE A 1 245 ? 30.408 12.360 -21.668 1.000 30.220 245 ILE BBB O 1
ATOM 1913 N N . ASN A 1 246 ? 32.471 11.561 -22.161 1.000 31.870 246 ASN BBB N 1
ATOM 1914 C CA . ASN A 1 246 ? 32.199 11.237 -23.558 1.000 33.230 246 ASN BBB CA 1
ATOM 1915 C C . ASN A 1 246 ? 31.460 9.901 -23.680 1.000 33.340 246 ASN BBB C 1
ATOM 1916 O O . ASN A 1 246 ? 30.946 9.577 -24.751 1.000 34.930 246 ASN BBB O 1
ATOM 1921 N N . GLY A 1 247 ? 31.429 9.125 -22.589 1.000 32.280 247 GLY BBB N 1
ATOM 1922 C CA . GLY A 1 247 ? 30.734 7.848 -22.533 1.000 34.430 247 GLY BBB CA 1
ATOM 1923 C C . GLY A 1 247 ? 31.521 6.726 -23.208 1.000 36.240 247 GLY BBB C 1
ATOM 1924 O O . GLY A 1 247 ? 30.943 5.714 -23.597 1.000 36.060 247 GLY BBB O 1
ATOM 1925 N N . THR A 1 248 ? 32.844 6.915 -23.324 1.000 36.060 248 THR BBB N 1
ATOM 1926 C CA . THR A 1 248 ? 33.732 5.975 -23.996 1.000 37.270 248 THR BBB CA 1
ATOM 1927 C C . THR A 1 248 ? 34.559 5.172 -22.989 1.000 39.010 248 THR BBB C 1
ATOM 1928 O O . THR A 1 248 ? 35.260 4.238 -23.379 1.000 39.640 248 THR BBB O 1
ATOM 1932 N N . LEU A 1 249 ? 34.482 5.536 -21.699 1.000 39.290 249 LEU BBB N 1
ATOM 1933 C CA . LEU A 1 249 ? 35.227 4.844 -20.652 1.000 39.320 249 LEU BBB CA 1
ATOM 1934 C C . LEU A 1 249 ? 34.584 3.481 -20.376 1.000 38.920 249 LEU BBB C 1
ATOM 1935 O O . LEU A 1 249 ? 35.274 2.468 -20.262 1.000 37.980 249 LEU BBB O 1
#

Foldseek 3Di:
DDDDDDDDDDPVDDDDDPDDDDDDDDPPFLDDQQAAQAEAAPDCLQVLVSLLVSLQQSQQWDADDVVLFGAIWRAQVSSVVSLCVDPVHWDFPWKDKDKDKDAQAFVLVVLVRVLVVVCVQLDDLRCVSCVVVSSVVSQVVQAQCQVVVPPSQKAWGDFDQFKTWMKGKYKYWYYDPSQPQWIKIKIKIKTKMKGHGPVQSHHGHRGDTIIIIMIIIITIIIGGGDGNVPPDCVSSSCSNSSND

Nearest PDB structures (foldseek):
  6t1c-assembly1_BBB-2  TM=1.004E+00  e=8.479E-49  Bacillus thuringiensis serovar israelensis
  6t14-assembly1_BBB  TM=1.004E+00  e=5.537E-48  Bacillus thuringiensis serovar israelensis
  3ron-assembly1_A  TM=9.873E-01  e=5.475E-36  Bacillus thuringiensis serovar israelensis
  1cby-assembly1_A-2  TM=9.233E-01  e=1.422E-21  Bacillus thuringiensis serovar kyushuensis
  2rci-assembly1_A  TM=9.404E-01  e=1.357E-18  unclassified

Sequence (244 aa):
HCPLEDIKVNPWKKKTPQSTARVITLRVEDPNEINNLLSINEIIDNPNYILQAIIMLANAFQNALVPTSTDFGDALRFSMPKGLEIANTITPMGAVVSYVDQNVTTQTNNNQVSVMINKVLEVLKTVLGVALSGSVIDQLTAAVTNTFTNLNTQKNEAWIFWGKETANQTNYTYNVLFAIQNAQQTGGVMYCVPVGFEIKVSAVKEQVLFFTIQDSASYNVNIQSLKFAQPLVSSSQYPIADLTSAINGTL

Radius of gyration: 19.57 Å; Cα contacts (8 Å, |Δi|>4): 460; chains: 1; bounding box: 52×60×51 Å

B-factor: mean 34.86, std 12.38, range [17.47, 103.47]

Secondary structure (P-SEA, 3-state):
ccccccccccccccccccbbbbbbbccccccccccccccccccccaaaaaaaaaaaacccccccccccccbbbbbaaaaaaaaaacccccccccccccccccccccaaaaaaaaaaaaaaaacaaaaaaaaaaaaaaaaaaccccccccccccccccccccccccbbbbbbbbbbccccccbbbbbbbbbbccccccaaaaaacccccccccbbbbbbbbbbbcccccccccaaaaaaaaaccc

Solvent-accessible surface area: 13787 Å² total; per-residue (Å²): 252,109,122,182,150,136,160,191,119,82,106,216,158,118,114,175,86,142,74,210,124,114,123,126,169,69,135,135,46,110,96,122,45,16,11,44,50,24,59,47,43,96,51,93,51,32,67,22,11,0,28,63,2,4,32,20,0,40,84,0,14,35,102,20,60,128,104,3,11,137,3,52,12,0,10,25,75,81,0,51,118,30,3,116,98,14,116,69,147,24,58,46,82,35,128,29,74,85,115,10,79,10,97,115,61,76,0,39,53,0,8,91,83,0,14,102,15,2,73,112,7,3,26,143,60,9,6,49,37,3,67,120,56,0,54,48,5,2,30,50,0,0,5,90,0,44,125,19,65,132,35,46,44,8,44,46,14,115,109,78,86,123,64,1,6,1,0,0,0,2,0,2,0,0,9,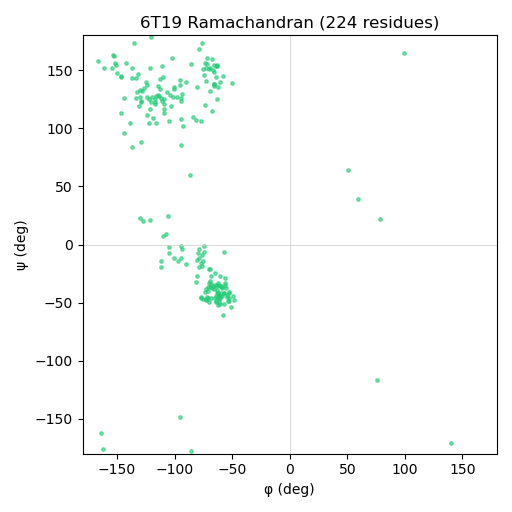22,88,96,12,49,55,42,0,41,0,2,0,0,0,0,39,0,68,1,58,10,43,47,130,106,1,13,130,16,65,79,126,51,70,7,28,4,91,4,23,0,20,0,0,22,1,12,8,66,38,61,52,20,72,174,109,85,142,69,45,50,72,26,0,51,26,29,76,103